Protein AF-A0A3D5B4G2-F1 (afdb_monomer_lite)

Radius of gyration: 18.03 Å; chains: 1; bounding box: 39×35×51 Å

Structure (mmCIF, N/CA/C/O backbone):
data_AF-A0A3D5B4G2-F1
#
_entry.id   AF-A0A3D5B4G2-F1
#
loop_
_atom_site.group_PDB
_atom_site.id
_atom_site.type_symbol
_atom_site.label_atom_id
_atom_site.label_alt_id
_atom_site.label_comp_id
_atom_site.label_asym_id
_atom_site.label_entity_id
_atom_site.label_seq_id
_atom_site.pdbx_PDB_ins_code
_atom_site.Cartn_x
_atom_site.Cartn_y
_atom_site.Cartn_z
_atom_site.occupancy
_atom_site.B_iso_or_equiv
_atom_site.auth_seq_id
_atom_site.auth_comp_id
_atom_site.auth_asym_id
_atom_site.auth_atom_id
_atom_site.pdbx_PDB_model_num
ATOM 1 N N . MET A 1 1 ? 7.457 4.191 -6.215 1.00 59.22 1 MET A N 1
ATOM 2 C CA . MET A 1 1 ? 6.750 2.900 -6.324 1.00 59.22 1 MET A CA 1
ATOM 3 C C . MET A 1 1 ? 5.679 3.053 -7.397 1.00 59.22 1 MET A C 1
ATOM 5 O O . MET A 1 1 ? 5.485 4.199 -7.811 1.00 59.22 1 MET A O 1
ATOM 9 N N . PRO A 1 2 ? 5.008 1.991 -7.902 1.00 66.31 2 PRO A N 1
ATOM 10 C CA . PRO A 1 2 ? 3.837 2.193 -8.754 1.00 66.31 2 PRO A CA 1
ATOM 11 C C . PRO A 1 2 ? 2.958 3.274 -8.134 1.00 66.31 2 PRO A C 1
ATOM 13 O O . PRO A 1 2 ? 2.845 3.351 -6.915 1.00 66.31 2 PRO A O 1
ATOM 16 N N . ARG A 1 3 ? 2.446 4.191 -8.947 1.00 82.88 3 ARG A N 1
ATOM 17 C CA . ARG A 1 3 ? 1.743 5.348 -8.404 1.00 82.88 3 ARG A CA 1
ATOM 18 C C . ARG A 1 3 ? 0.330 4.917 -7.978 1.00 82.88 3 ARG A C 1
ATOM 20 O O . ARG A 1 3 ? 0.030 3.761 -7.673 1.00 82.88 3 ARG A O 1
ATOM 27 N N . SER A 1 4 ? -0.563 5.886 -7.877 1.00 88.69 4 SER A N 1
ATOM 28 C CA . SER A 1 4 ? -1.878 5.714 -7.287 1.00 88.69 4 SER A CA 1
ATOM 29 C C . SER A 1 4 ? -2.758 4.669 -7.991 1.00 88.69 4 SER A C 1
ATOM 31 O O . SER A 1 4 ? -3.541 3.999 -7.318 1.00 88.69 4 SER A O 1
ATOM 33 N N . PHE A 1 5 ? -2.671 4.502 -9.317 1.00 91.38 5 PHE A N 1
ATOM 34 C CA . PHE A 1 5 ? -3.586 3.611 -10.044 1.00 91.38 5 PHE A CA 1
ATOM 35 C C . PHE A 1 5 ? -3.243 2.137 -9.895 1.00 91.38 5 PHE A C 1
ATOM 37 O O . PHE A 1 5 ? -4.162 1.329 -9.757 1.00 91.38 5 PHE A O 1
ATOM 44 N N . ALA A 1 6 ? -1.963 1.774 -9.887 1.00 92.44 6 ALA A N 1
ATOM 45 C CA . ALA A 1 6 ? -1.554 0.397 -9.643 1.00 92.44 6 ALA A CA 1
ATOM 46 C C . ALA A 1 6 ? -1.960 -0.067 -8.241 1.00 92.44 6 ALA A C 1
ATOM 48 O O . ALA A 1 6 ? -2.573 -1.125 -8.104 1.00 92.44 6 ALA A O 1
ATOM 49 N N . HIS A 1 7 ? -1.728 0.759 -7.217 1.00 93.50 7 HIS A N 1
ATOM 50 C CA . HIS A 1 7 ? -2.189 0.475 -5.857 1.00 93.50 7 HIS A CA 1
ATOM 51 C C . HIS A 1 7 ? -3.716 0.403 -5.750 1.00 93.50 7 HIS A C 1
ATOM 53 O O . HIS A 1 7 ? -4.256 -0.507 -5.114 1.00 93.50 7 HIS A O 1
ATOM 59 N N . TYR A 1 8 ? -4.431 1.322 -6.405 1.00 93.88 8 TYR A N 1
ATOM 60 C CA . TYR A 1 8 ? -5.893 1.294 -6.461 1.00 93.88 8 TYR A CA 1
ATOM 61 C C . TYR A 1 8 ? -6.412 0.004 -7.112 1.00 93.88 8 TYR A C 1
ATOM 63 O O . TYR A 1 8 ? -7.278 -0.675 -6.564 1.00 93.88 8 TYR A O 1
ATOM 71 N N . TYR A 1 9 ? -5.877 -0.362 -8.276 1.00 93.88 9 TYR A N 1
ATOM 72 C CA . TYR A 1 9 ? -6.292 -1.564 -8.991 1.00 93.88 9 TYR A CA 1
ATOM 73 C C . TYR A 1 9 ? -5.979 -2.830 -8.196 1.00 93.88 9 TYR A C 1
ATOM 75 O O . TYR A 1 9 ? -6.861 -3.671 -8.025 1.00 93.88 9 TYR A O 1
ATOM 83 N N . PHE A 1 10 ? -4.757 -2.943 -7.672 1.00 94.81 10 PHE A N 1
ATOM 84 C CA . PHE A 1 10 ? -4.322 -4.096 -6.892 1.00 94.81 10 PHE A CA 1
ATOM 85 C C . PHE A 1 10 ? -5.169 -4.273 -5.627 1.00 94.81 10 PHE A C 1
ATOM 87 O O . PHE A 1 10 ? -5.691 -5.357 -5.379 1.00 94.81 10 PHE A O 1
ATOM 94 N N . SER A 1 11 ? -5.404 -3.197 -4.871 1.00 94.94 11 SER A N 1
ATOM 95 C CA . SER A 1 11 ? -6.275 -3.244 -3.689 1.00 94.94 11 SER A CA 1
ATOM 96 C C . SER A 1 11 ? -7.715 -3.626 -4.045 1.00 94.94 11 SER A C 1
ATOM 98 O O . SER A 1 11 ? -8.326 -4.455 -3.373 1.00 94.94 11 SER A O 1
ATOM 100 N N . LYS A 1 12 ? -8.258 -3.120 -5.158 1.00 94.12 12 LYS A N 1
ATOM 101 C CA . LYS A 1 12 ? -9.584 -3.534 -5.628 1.00 94.12 12 LYS A CA 1
ATOM 102 C C . LYS A 1 12 ? -9.613 -5.017 -6.008 1.00 94.12 12 LYS A C 1
ATOM 104 O O . LYS A 1 12 ? -10.564 -5.704 -5.643 1.00 94.12 12 LYS A O 1
ATOM 109 N N . LYS A 1 13 ? -8.583 -5.520 -6.691 1.00 93.62 13 LYS A N 1
ATOM 110 C CA . LYS A 1 13 ? -8.464 -6.940 -7.049 1.00 93.62 13 LYS A CA 1
ATOM 111 C C . LYS A 1 13 ? -8.449 -7.836 -5.821 1.00 93.62 13 LYS A C 1
ATOM 113 O O . LYS A 1 13 ? -9.181 -8.818 -5.784 1.00 93.62 13 LYS A O 1
ATOM 118 N N . LEU A 1 14 ? -7.744 -7.431 -4.765 1.00 93.06 14 LEU A N 1
ATOM 119 C CA . LEU A 1 14 ? -7.772 -8.157 -3.497 1.00 93.06 14 LEU A CA 1
ATOM 120 C C . LEU A 1 14 ? -9.199 -8.298 -2.946 1.00 93.06 14 LEU A C 1
ATOM 122 O O . LEU A 1 14 ? -9.557 -9.345 -2.418 1.00 93.06 14 LEU A O 1
ATOM 126 N N . THR A 1 15 ? -10.073 -7.311 -3.125 1.00 92.94 15 THR A N 1
ATOM 127 C CA . THR A 1 15 ? -11.460 -7.411 -2.631 1.00 92.94 15 THR A CA 1
ATOM 128 C C . THR A 1 15 ? -12.349 -8.430 -3.346 1.00 92.94 15 THR A C 1
ATOM 130 O O . THR A 1 15 ? -13.428 -8.725 -2.828 1.00 92.94 15 THR A O 1
ATOM 133 N N . GLU A 1 16 ? -11.922 -8.981 -4.486 1.00 90.56 16 GLU A N 1
ATOM 134 C CA . GLU A 1 16 ? -12.726 -9.918 -5.282 1.00 90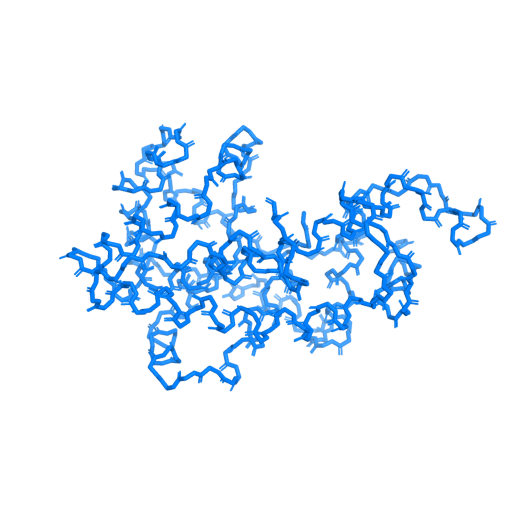.56 16 GLU A CA 1
ATOM 135 C C . GLU A 1 16 ? -12.789 -11.318 -4.639 1.00 90.56 16 GLU A C 1
ATOM 137 O O . GLU A 1 16 ? -13.886 -11.859 -4.511 1.00 90.56 16 GLU A O 1
ATOM 142 N N . ASP A 1 17 ? -11.663 -11.839 -4.131 1.00 86.69 17 ASP A N 1
ATOM 143 C CA . ASP A 1 17 ? -11.559 -13.226 -3.628 1.00 86.69 17 ASP A CA 1
ATOM 144 C C . ASP A 1 17 ? -11.257 -13.344 -2.119 1.00 86.69 17 ASP A C 1
ATOM 146 O O . ASP A 1 17 ? -10.945 -14.420 -1.607 1.00 86.69 17 ASP A O 1
ATOM 150 N N . MET A 1 18 ? -11.343 -12.244 -1.366 1.00 90.12 18 MET A N 1
ATOM 151 C CA . MET A 1 18 ? -11.086 -12.261 0.082 1.00 90.12 18 MET A CA 1
ATOM 152 C C . MET A 1 18 ? -12.176 -12.983 0.888 1.00 90.12 18 MET A C 1
ATOM 154 O O . MET A 1 18 ? -13.349 -13.032 0.508 1.00 90.12 18 MET A O 1
ATOM 158 N N . SER A 1 19 ? -11.809 -13.460 2.083 1.00 91.31 19 SER A N 1
ATOM 159 C CA . SER A 1 19 ? -12.763 -14.063 3.013 1.00 91.31 19 SER A CA 1
ATOM 160 C C . SER A 1 19 ? -13.915 -13.111 3.363 1.00 91.31 19 SER A C 1
ATOM 162 O O . SER A 1 19 ? -13.767 -11.884 3.404 1.00 91.31 19 SER A O 1
ATOM 164 N N . TYR A 1 20 ? -15.087 -13.677 3.679 1.00 91.94 20 TYR A N 1
ATOM 165 C CA . TYR A 1 20 ? -16.277 -12.897 4.046 1.00 91.94 20 TYR A CA 1
ATOM 166 C C . TYR A 1 20 ? -15.991 -11.895 5.171 1.00 91.94 20 TYR A C 1
ATOM 168 O O . TYR A 1 20 ? -16.495 -10.773 5.166 1.00 91.94 20 TYR A O 1
ATOM 176 N N . ALA A 1 21 ? -15.155 -12.291 6.131 1.00 91.25 21 ALA A N 1
ATOM 177 C CA . ALA A 1 21 ? -14.872 -11.478 7.296 1.00 91.25 21 ALA A CA 1
ATOM 178 C C . ALA A 1 21 ? -13.987 -10.260 6.968 1.00 91.25 21 ALA A C 1
ATOM 180 O O . ALA A 1 21 ? -14.260 -9.176 7.484 1.00 91.25 21 ALA A O 1
ATOM 181 N N . LEU A 1 22 ? -12.987 -10.415 6.089 1.00 92.38 22 LEU A N 1
ATOM 182 C CA . LEU A 1 22 ? -12.213 -9.300 5.524 1.00 92.38 22 LEU A CA 1
ATOM 183 C C . LEU A 1 22 ? -13.113 -8.376 4.696 1.00 92.38 22 LEU A C 1
ATOM 185 O O . LEU A 1 22 ? -13.159 -7.165 4.928 1.00 92.38 22 LEU A O 1
ATOM 189 N N . SER A 1 23 ? -13.904 -8.966 3.796 1.00 94.00 23 SER A N 1
ATOM 190 C CA . SER A 1 23 ? -14.814 -8.236 2.907 1.00 94.00 23 SER A CA 1
ATOM 191 C C . SER A 1 23 ? -15.815 -7.384 3.682 1.00 94.00 23 SER A C 1
ATOM 193 O O . SER A 1 23 ? -16.070 -6.239 3.317 1.00 94.00 23 SER A O 1
ATOM 195 N N . ALA A 1 24 ? -16.364 -7.906 4.781 1.00 95.25 24 ALA A N 1
ATOM 196 C CA . ALA A 1 24 ? -17.327 -7.188 5.610 1.00 95.25 24 ALA A CA 1
ATOM 197 C C . ALA A 1 24 ? -16.731 -5.932 6.269 1.00 95.25 24 ALA A C 1
ATOM 199 O O . ALA A 1 24 ? -17.422 -4.920 6.383 1.00 95.25 24 ALA A O 1
ATOM 200 N N . ILE A 1 25 ? -15.461 -5.974 6.685 1.00 95.62 25 ILE A N 1
ATOM 201 C CA . ILE A 1 25 ? -14.779 -4.816 7.285 1.00 95.62 25 ILE A CA 1
ATOM 202 C C . ILE A 1 25 ? -14.533 -3.743 6.228 1.00 95.62 25 ILE A C 1
ATOM 204 O O . ILE A 1 25 ? -14.888 -2.583 6.438 1.00 95.62 25 ILE A O 1
ATOM 208 N N . ILE A 1 26 ? -13.997 -4.141 5.073 1.00 96.56 26 ILE A N 1
ATOM 209 C CA . ILE A 1 26 ? -13.698 -3.214 3.977 1.00 96.56 26 ILE A CA 1
ATOM 210 C C . ILE A 1 26 ? -14.983 -2.585 3.431 1.00 96.56 26 ILE A C 1
ATOM 212 O O . ILE A 1 26 ? -15.029 -1.379 3.218 1.00 96.56 26 ILE A O 1
ATOM 216 N N . LYS A 1 27 ? -16.070 -3.352 3.293 1.00 96.06 27 LYS A N 1
ATOM 217 C CA . LYS A 1 27 ? -17.382 -2.824 2.874 1.00 96.06 27 LYS A CA 1
ATOM 218 C C . LYS A 1 27 ? -17.967 -1.800 3.848 1.00 96.06 27 LYS A C 1
ATOM 220 O O . LYS A 1 27 ? -18.735 -0.943 3.421 1.00 96.06 27 LYS A O 1
ATOM 225 N N . LEU A 1 28 ? -17.621 -1.872 5.134 1.00 96.75 28 LEU A N 1
ATOM 226 C CA . LEU A 1 28 ? -18.083 -0.911 6.138 1.00 96.75 28 LEU A CA 1
ATOM 227 C C . LEU A 1 28 ? -17.321 0.425 6.051 1.00 96.75 28 LEU A C 1
ATOM 229 O O . LEU A 1 28 ? -17.916 1.493 6.218 1.00 96.75 28 LEU A O 1
ATOM 233 N N . TYR A 1 29 ? -16.021 0.367 5.750 1.00 97.75 29 TYR A N 1
ATOM 234 C CA . TYR A 1 29 ? -15.144 1.536 5.616 1.00 97.75 29 TYR A CA 1
ATOM 235 C C . TYR A 1 29 ? -14.291 1.463 4.339 1.00 97.75 29 TYR A C 1
ATOM 237 O O . TYR A 1 29 ? -13.065 1.322 4.426 1.00 97.75 29 TYR A O 1
ATOM 245 N N . PRO A 1 30 ? -14.914 1.550 3.148 1.00 96.56 30 PRO A N 1
ATOM 246 C CA . PRO A 1 30 ? -14.204 1.383 1.880 1.00 96.56 30 PRO A CA 1
ATOM 247 C C . PRO A 1 30 ? -13.250 2.547 1.596 1.00 96.56 30 PRO A C 1
ATOM 249 O O . PRO A 1 30 ? -12.184 2.348 1.026 1.00 96.56 30 PRO A O 1
ATOM 252 N N . ASP A 1 31 ? -13.594 3.755 2.041 1.00 96.50 31 ASP A N 1
ATOM 253 C CA . ASP A 1 31 ? -12.743 4.940 1.942 1.00 96.50 31 ASP A CA 1
ATOM 254 C C . ASP A 1 31 ? -11.501 4.847 2.838 1.00 96.50 31 ASP A C 1
ATOM 256 O O . ASP A 1 31 ? -10.421 5.251 2.417 1.00 96.50 31 ASP A O 1
ATOM 260 N N . ALA A 1 32 ? -11.615 4.244 4.027 1.00 98.00 32 ALA A N 1
ATOM 261 C CA . ALA A 1 32 ? -10.459 3.956 4.879 1.00 98.00 32 ALA A CA 1
ATOM 262 C C . ALA A 1 32 ? -9.496 2.963 4.208 1.00 98.00 32 ALA A C 1
ATOM 264 O O . ALA A 1 32 ? -8.291 3.202 4.182 1.00 98.00 32 ALA A O 1
ATOM 265 N N . TYR A 1 33 ? -10.030 1.881 3.629 1.00 97.94 33 TYR A N 1
ATOM 266 C CA . TYR A 1 33 ? -9.241 0.881 2.904 1.00 97.94 33 TYR A CA 1
ATOM 267 C C . TYR A 1 33 ? -8.512 1.494 1.704 1.00 97.94 33 TYR A C 1
ATOM 269 O O . TYR A 1 33 ? -7.304 1.318 1.549 1.00 97.94 33 TYR A O 1
ATOM 277 N N . LEU A 1 34 ? -9.225 2.271 0.884 1.00 96.00 34 LEU A N 1
ATOM 278 C CA . LEU A 1 34 ? -8.630 2.940 -0.271 1.00 96.00 34 LEU A CA 1
ATOM 279 C C . LEU A 1 34 ? -7.571 3.969 0.140 1.00 96.00 34 LEU A C 1
ATOM 281 O O . LEU A 1 34 ? -6.508 4.007 -0.475 1.00 96.00 34 LEU A O 1
ATOM 285 N N . LEU A 1 35 ? -7.803 4.747 1.201 1.00 96.12 35 LEU A N 1
ATOM 286 C CA . LEU A 1 35 ? -6.789 5.655 1.743 1.00 96.12 35 LEU A CA 1
ATOM 287 C C . LEU A 1 35 ? -5.548 4.892 2.222 1.00 96.12 35 LEU A C 1
ATOM 289 O O . LEU A 1 35 ? -4.429 5.280 1.897 1.00 96.12 35 LEU A O 1
ATOM 293 N N . GLY A 1 36 ? -5.742 3.777 2.929 1.00 97.06 36 GLY A N 1
ATOM 294 C CA . GLY A 1 36 ? -4.657 2.893 3.348 1.00 97.06 36 GLY A CA 1
ATOM 295 C C . GLY A 1 36 ? -3.869 2.327 2.170 1.00 97.06 36 GLY A C 1
ATOM 296 O O . GLY A 1 36 ? -2.651 2.249 2.247 1.00 97.06 36 GLY A O 1
ATOM 297 N N . SER A 1 37 ? -4.526 1.999 1.053 1.00 96.25 37 SER A N 1
ATOM 298 C CA . SER A 1 37 ? -3.855 1.467 -0.145 1.00 96.25 37 SER A CA 1
ATOM 299 C C . SER A 1 37 ? -2.883 2.443 -0.812 1.00 96.25 37 SER A C 1
ATOM 301 O O . SER A 1 37 ? -2.036 2.016 -1.590 1.00 96.25 37 SER A O 1
ATOM 303 N N . MET A 1 38 ? -2.964 3.738 -0.494 1.00 93.88 38 MET A N 1
ATOM 304 C CA . MET A 1 38 ? -1.964 4.725 -0.915 1.00 93.88 38 MET A CA 1
ATOM 305 C C . MET A 1 38 ? -0.716 4.705 -0.013 1.00 93.88 38 MET A C 1
ATOM 307 O O . MET A 1 38 ? 0.330 5.218 -0.396 1.00 93.88 38 MET A O 1
ATOM 311 N N . GLY A 1 39 ? -0.826 4.124 1.186 1.00 92.12 39 GLY A N 1
ATOM 312 C CA . GLY A 1 39 ? 0.267 3.840 2.111 1.00 92.12 39 GLY A CA 1
ATOM 313 C C . GLY A 1 39 ? 1.234 5.000 2.331 1.00 92.12 39 GLY A C 1
ATOM 314 O O . GLY A 1 39 ? 0.844 6.095 2.738 1.00 92.12 39 GLY A O 1
ATOM 315 N N . THR A 1 40 ? 2.521 4.761 2.081 1.00 89.38 40 THR A N 1
ATOM 316 C CA . THR A 1 40 ? 3.570 5.767 2.320 1.00 89.38 40 THR A CA 1
ATOM 317 C C . THR A 1 40 ? 3.635 6.847 1.240 1.00 89.38 40 THR A C 1
ATOM 319 O O . THR A 1 40 ? 4.279 7.878 1.445 1.00 89.38 40 THR A O 1
ATOM 322 N N . ASP A 1 41 ? 2.941 6.675 0.111 1.00 87.19 41 ASP A N 1
ATOM 323 C CA . ASP A 1 41 ? 2.883 7.691 -0.947 1.00 87.19 41 ASP A CA 1
ATOM 324 C C . ASP A 1 41 ? 2.047 8.913 -0.552 1.00 87.19 41 ASP A C 1
ATOM 326 O O . ASP A 1 41 ? 2.122 9.954 -1.204 1.00 87.19 41 ASP A O 1
ATOM 330 N N . LEU A 1 42 ? 1.320 8.829 0.566 1.00 84.94 42 LEU A N 1
ATOM 331 C CA . LEU A 1 42 ? 0.650 9.964 1.198 1.00 84.94 42 LEU A CA 1
ATOM 332 C C . LEU A 1 42 ? 1.640 11.057 1.637 1.00 84.94 42 LEU A C 1
ATOM 334 O O . LEU A 1 42 ? 1.300 12.241 1.639 1.00 84.94 42 LEU A O 1
ATOM 338 N N . PHE A 1 43 ? 2.873 10.679 1.991 1.00 85.56 43 PHE A N 1
ATOM 339 C CA . PHE A 1 43 ? 3.890 11.591 2.508 1.00 85.56 43 PHE A CA 1
ATOM 340 C C . PHE A 1 43 ? 4.514 12.457 1.414 1.00 85.56 43 PHE A C 1
ATOM 342 O O . PHE A 1 43 ? 5.327 12.000 0.613 1.00 85.56 43 PHE A O 1
ATOM 349 N N . LYS A 1 44 ? 4.198 13.758 1.446 1.00 83.75 44 LYS A N 1
ATOM 350 C CA . LYS A 1 44 ? 4.848 14.774 0.597 1.00 83.75 44 LYS A CA 1
ATOM 351 C C . LYS A 1 44 ? 6.288 15.059 1.024 1.00 83.75 44 LYS A C 1
ATOM 353 O O . LYS A 1 44 ? 7.142 15.348 0.192 1.00 83.75 44 LYS A O 1
ATOM 358 N N . GLU A 1 45 ? 6.554 15.001 2.327 1.00 86.81 45 GLU A N 1
ATOM 359 C CA . GLU A 1 45 ? 7.886 15.218 2.881 1.00 86.81 45 GLU A CA 1
ATOM 360 C C . GLU A 1 45 ? 8.724 13.944 2.733 1.00 86.81 45 GLU A C 1
ATOM 362 O O . GLU A 1 45 ? 8.424 12.906 3.327 1.00 86.81 45 GLU A O 1
ATOM 367 N N . LYS A 1 46 ? 9.796 14.031 1.934 1.00 88.00 46 LYS A N 1
ATOM 368 C CA . LYS A 1 46 ? 10.673 12.895 1.618 1.00 88.00 46 LYS A CA 1
ATOM 369 C C . LYS A 1 46 ? 11.247 12.228 2.870 1.00 88.00 46 LYS A C 1
ATOM 371 O O . LYS A 1 46 ? 11.380 11.010 2.891 1.00 88.00 46 LYS A O 1
ATOM 376 N N . GLU A 1 47 ? 11.580 13.007 3.897 1.00 89.62 47 GLU A N 1
ATOM 377 C CA . GLU A 1 47 ? 12.130 12.476 5.145 1.00 89.62 47 GLU A CA 1
ATOM 378 C C . GLU A 1 47 ? 11.126 11.578 5.876 1.00 89.62 47 GLU A C 1
ATOM 380 O O . GLU A 1 47 ? 11.453 10.436 6.186 1.00 89.62 47 GLU A O 1
ATOM 385 N N . HIS A 1 48 ? 9.889 12.041 6.073 1.00 90.56 48 HIS A N 1
ATOM 386 C CA . HIS A 1 48 ? 8.836 11.242 6.704 1.00 90.56 48 HIS A CA 1
ATOM 387 C C . HIS A 1 48 ? 8.545 9.960 5.922 1.00 90.56 48 HIS A C 1
ATOM 389 O O . HIS A 1 48 ? 8.445 8.884 6.507 1.00 90.56 48 HIS A O 1
ATOM 395 N N . LYS A 1 49 ? 8.491 10.048 4.589 1.00 89.75 49 LYS A N 1
ATOM 396 C CA . LYS A 1 49 ? 8.333 8.864 3.740 1.00 89.75 49 LYS A CA 1
ATOM 397 C C . LYS A 1 49 ? 9.457 7.849 3.964 1.00 89.75 49 LYS A C 1
ATOM 399 O O . LYS A 1 49 ? 9.187 6.666 4.133 1.00 89.75 49 LYS A O 1
ATOM 404 N N . LEU A 1 50 ? 10.712 8.304 3.970 1.00 87.50 50 LEU A N 1
ATOM 405 C CA . LEU A 1 50 ? 11.874 7.433 4.168 1.00 87.50 50 LEU A CA 1
ATOM 406 C C . LEU A 1 50 ? 11.880 6.781 5.549 1.00 87.50 50 LEU A C 1
ATOM 408 O O . LEU A 1 50 ? 12.190 5.598 5.643 1.00 87.50 50 LEU A O 1
ATOM 412 N N . ARG A 1 51 ? 11.512 7.527 6.595 1.00 89.56 51 ARG A N 1
ATOM 413 C CA . ARG A 1 51 ? 11.406 6.985 7.952 1.00 89.56 51 ARG A CA 1
ATOM 414 C C . ARG A 1 51 ? 10.351 5.876 8.028 1.00 89.56 51 ARG A C 1
ATOM 416 O O . ARG A 1 51 ? 10.683 4.778 8.461 1.00 89.56 51 ARG A O 1
ATOM 423 N N . PHE A 1 52 ? 9.153 6.095 7.477 1.00 88.81 52 PHE A N 1
ATOM 424 C CA . PHE A 1 52 ? 8.123 5.049 7.380 1.00 88.81 52 PHE A CA 1
ATOM 425 C C . PHE A 1 52 ? 8.584 3.819 6.594 1.00 88.81 52 PHE A C 1
ATOM 427 O O . PHE A 1 52 ? 8.352 2.693 7.018 1.00 88.81 52 PHE A O 1
ATOM 434 N N . LEU A 1 53 ? 9.246 4.023 5.452 1.00 87.56 53 LEU A N 1
ATOM 435 C CA . LEU A 1 53 ? 9.779 2.924 4.639 1.00 87.56 53 LEU A CA 1
ATOM 436 C C . LEU A 1 53 ? 10.909 2.155 5.339 1.00 87.56 53 LEU A C 1
ATOM 438 O O . LEU A 1 53 ? 11.197 1.025 4.955 1.00 87.56 53 LEU A O 1
ATOM 442 N N . SER A 1 54 ? 11.568 2.767 6.327 1.00 87.94 54 SER A N 1
ATOM 443 C CA . SER A 1 54 ? 12.613 2.131 7.134 1.00 87.94 54 SER A CA 1
ATOM 444 C C . SER A 1 54 ? 12.081 1.405 8.371 1.00 87.94 54 SER A C 1
ATOM 446 O O . SER A 1 54 ? 12.827 0.642 8.984 1.00 87.94 54 SER A O 1
ATOM 448 N N . THR A 1 55 ? 10.815 1.622 8.738 1.00 90.69 55 THR A N 1
ATOM 449 C CA . THR A 1 55 ? 10.175 0.913 9.845 1.00 90.69 55 THR A CA 1
ATOM 450 C C . THR A 1 55 ? 10.061 -0.572 9.513 1.00 90.69 55 THR A C 1
ATOM 452 O O . THR A 1 55 ? 9.624 -0.948 8.426 1.00 90.69 55 THR A O 1
ATOM 455 N N . ASP A 1 56 ? 10.420 -1.425 10.474 1.00 91.19 56 ASP A N 1
ATOM 456 C CA . ASP A 1 56 ? 10.263 -2.870 10.341 1.00 91.19 56 ASP A CA 1
ATOM 457 C C . ASP A 1 56 ? 8.775 -3.222 10.125 1.00 91.19 56 ASP A C 1
ATOM 459 O O . ASP A 1 56 ? 7.951 -2.923 10.998 1.00 91.19 56 ASP A O 1
ATOM 463 N N . PRO A 1 57 ? 8.401 -3.863 8.999 1.00 91.81 57 PRO A N 1
ATOM 464 C CA . PRO A 1 57 ? 7.014 -4.218 8.719 1.00 91.81 57 PRO A CA 1
ATOM 465 C C . PRO A 1 57 ? 6.406 -5.123 9.798 1.00 91.81 57 PRO A C 1
ATOM 467 O O . PRO A 1 57 ? 5.224 -4.970 10.114 1.00 91.81 57 PRO A O 1
ATOM 470 N N . VAL A 1 58 ? 7.184 -6.018 10.421 1.00 92.25 58 VAL A N 1
ATOM 471 C CA . VAL A 1 58 ? 6.686 -6.865 11.519 1.00 92.25 58 VAL A CA 1
ATOM 472 C C . VAL A 1 58 ? 6.254 -6.004 12.700 1.00 92.25 58 VAL A C 1
ATOM 474 O O . VAL A 1 58 ? 5.181 -6.223 13.267 1.00 92.25 58 VAL A O 1
ATOM 477 N N . GLN A 1 59 ? 7.054 -5.000 13.060 1.00 92.69 59 GLN A N 1
ATOM 478 C CA . GLN A 1 59 ? 6.702 -4.071 14.130 1.00 92.69 59 GLN A CA 1
ATOM 479 C C . GLN A 1 59 ? 5.535 -3.173 13.728 1.00 92.69 59 GLN A C 1
ATOM 481 O O . GLN A 1 59 ? 4.581 -3.055 14.499 1.00 92.69 59 GLN A O 1
ATOM 486 N N . LEU A 1 60 ? 5.571 -2.604 12.519 1.00 94.62 60 LEU A N 1
ATOM 487 C CA . LEU A 1 60 ? 4.530 -1.726 11.989 1.00 94.62 60 LEU A CA 1
ATOM 488 C C . LEU A 1 60 ? 3.155 -2.391 12.063 1.00 94.62 60 LEU A C 1
ATOM 490 O O . LEU A 1 60 ? 2.230 -1.861 12.683 1.00 94.62 60 LEU A O 1
ATOM 494 N N . PHE A 1 61 ? 3.022 -3.577 11.473 1.00 95.56 61 PHE A N 1
ATOM 495 C CA . PHE A 1 61 ? 1.752 -4.292 11.429 1.00 95.56 61 PHE A CA 1
ATOM 496 C C . PHE A 1 61 ? 1.440 -4.988 12.756 1.00 95.56 61 PHE A C 1
ATOM 498 O O . PHE A 1 61 ? 0.296 -4.958 13.201 1.00 95.56 61 PHE A O 1
ATOM 505 N N . GLY A 1 62 ? 2.429 -5.554 13.447 1.00 94.75 62 GLY A N 1
ATOM 506 C CA . GLY A 1 62 ? 2.217 -6.222 14.731 1.00 94.75 62 GLY A CA 1
ATOM 507 C C . GLY A 1 62 ? 1.731 -5.275 15.831 1.00 94.75 62 GLY A C 1
ATOM 508 O O . GLY A 1 62 ? 0.754 -5.572 16.516 1.00 94.75 62 GLY A O 1
ATOM 509 N N . VAL A 1 63 ? 2.371 -4.114 16.002 1.00 95.62 63 VAL A N 1
ATOM 510 C CA . VAL A 1 63 ? 1.966 -3.118 17.012 1.00 95.62 63 VAL A CA 1
ATOM 511 C C . VAL A 1 63 ? 0.615 -2.500 16.649 1.00 95.62 63 VAL A C 1
ATOM 513 O O . VAL A 1 63 ? -0.251 -2.399 17.519 1.00 95.62 63 VAL A O 1
ATOM 516 N N . SER A 1 64 ? 0.387 -2.184 15.370 1.00 96.62 64 SER A N 1
ATOM 517 C CA . SER A 1 64 ? -0.913 -1.680 14.904 1.00 96.62 64 SER A CA 1
ATOM 518 C C . SER A 1 64 ? -2.040 -2.686 15.142 1.00 96.62 64 SER A C 1
ATOM 520 O O . SER A 1 64 ? -3.103 -2.312 15.631 1.00 96.62 64 SER A O 1
ATOM 522 N N . ALA A 1 65 ? -1.814 -3.976 14.866 1.00 95.69 65 ALA A N 1
ATOM 523 C CA . ALA A 1 65 ? -2.797 -5.027 15.122 1.00 95.69 65 ALA A CA 1
ATOM 524 C C . ALA A 1 65 ? -3.144 -5.137 16.613 1.00 95.69 65 ALA A C 1
ATOM 526 O O . ALA A 1 65 ? -4.316 -5.280 16.959 1.00 95.69 65 ALA A O 1
ATOM 527 N N . ARG A 1 66 ? -2.147 -5.026 17.501 1.00 94.88 66 ARG A N 1
ATOM 528 C CA . ARG A 1 66 ? -2.367 -5.031 18.956 1.00 94.88 66 ARG A CA 1
ATOM 529 C C . ARG A 1 66 ? -3.178 -3.833 19.425 1.00 94.88 66 ARG A C 1
ATOM 531 O O . ARG A 1 66 ? -4.123 -4.018 20.183 1.00 94.88 66 ARG A O 1
ATOM 538 N N . HIS A 1 67 ? -2.848 -2.634 18.948 1.00 96.25 67 HIS A N 1
ATOM 539 C CA . HIS A 1 67 ? -3.637 -1.438 19.240 1.00 96.25 67 HIS A CA 1
ATOM 540 C C . HIS A 1 67 ? -5.088 -1.608 18.773 1.00 96.25 67 HIS A C 1
ATOM 542 O O . HIS A 1 67 ? -6.020 -1.338 19.530 1.00 96.25 67 HIS A O 1
ATOM 548 N N . ILE A 1 68 ? -5.289 -2.120 17.554 1.00 95.50 68 ILE A N 1
ATOM 549 C CA . ILE A 1 68 ? -6.625 -2.357 16.998 1.00 95.50 68 ILE A CA 1
ATOM 550 C C . ILE A 1 68 ? -7.404 -3.386 17.818 1.00 95.50 68 ILE A C 1
ATOM 552 O O . ILE A 1 68 ? -8.592 -3.193 18.058 1.00 95.50 68 ILE A O 1
ATOM 556 N N . PHE A 1 69 ? -6.742 -4.446 18.280 1.00 91.94 69 PHE A N 1
ATOM 557 C CA . PHE A 1 69 ? -7.353 -5.451 19.144 1.00 91.94 69 PHE A CA 1
ATOM 558 C C . PHE A 1 69 ? -7.832 -4.866 20.481 1.00 91.94 69 PHE A C 1
ATOM 560 O O . PHE A 1 69 ? -8.913 -5.228 20.944 1.00 91.94 69 PHE A O 1
ATOM 567 N N . THR A 1 70 ? -7.049 -3.986 21.114 1.00 92.62 70 THR A N 1
ATOM 568 C CA . THR A 1 70 ? -7.383 -3.470 22.451 1.00 92.62 70 THR A CA 1
ATOM 569 C C . THR A 1 70 ? -8.317 -2.269 22.421 1.00 92.62 70 THR A C 1
ATOM 571 O O . THR A 1 70 ? -9.240 -2.202 23.227 1.00 92.62 70 THR A O 1
ATOM 574 N N . ASN A 1 71 ? -8.060 -1.314 21.525 1.00 92.19 71 ASN A N 1
ATOM 575 C CA . ASN A 1 71 ? -8.650 0.027 21.576 1.00 92.19 71 ASN A CA 1
ATOM 576 C C . ASN A 1 71 ? -9.174 0.523 20.226 1.00 92.19 71 ASN A C 1
ATOM 578 O O . ASN A 1 71 ? -9.896 1.518 20.189 1.00 92.19 71 ASN A O 1
ATOM 582 N N . GLY A 1 72 ? -8.785 -0.116 19.123 1.00 87.94 72 GLY A N 1
ATOM 583 C CA . GLY A 1 72 ? -9.056 0.435 17.805 1.00 87.94 72 GLY A CA 1
ATOM 584 C C . GLY A 1 72 ? -10.435 0.114 17.251 1.00 87.94 72 GLY A C 1
ATOM 585 O O . GLY A 1 72 ? -11.231 -0.656 17.794 1.00 87.94 72 GLY A O 1
ATOM 586 N N . SER A 1 73 ? -10.719 0.731 16.110 1.00 95.62 73 SER A N 1
ATOM 587 C CA . SER A 1 73 ? -12.002 0.617 15.429 1.00 95.62 73 SER A CA 1
ATOM 588 C C . SER A 1 73 ? -11.914 -0.248 14.172 1.00 95.62 73 SER A C 1
ATOM 590 O O . SER A 1 73 ? -10.855 -0.467 13.579 1.00 95.62 73 SER A O 1
ATOM 592 N N . LYS A 1 74 ? -13.075 -0.703 13.685 1.00 97.19 74 LYS A N 1
ATOM 593 C CA . LYS A 1 74 ? -13.172 -1.353 12.365 1.00 97.19 74 LYS A CA 1
ATOM 594 C C . LYS A 1 74 ? -12.712 -0.427 11.228 1.00 97.19 74 LYS A C 1
ATOM 596 O O . LYS A 1 74 ? -12.308 -0.925 10.181 1.00 97.19 74 LYS A O 1
ATOM 601 N N . CYS A 1 75 ? -12.755 0.893 11.431 1.00 98.19 75 CYS A N 1
ATOM 602 C CA . CYS A 1 75 ? -12.238 1.878 10.486 1.00 98.19 75 CYS A CA 1
ATOM 603 C C . CYS A 1 75 ? -10.709 1.802 10.392 1.00 98.19 75 CYS A C 1
ATOM 605 O O . CYS A 1 75 ? -10.171 1.660 9.295 1.00 98.19 75 CYS A O 1
ATOM 607 N N . GLN A 1 76 ? -10.019 1.800 11.535 1.00 98.19 76 GLN A N 1
ATOM 608 C CA . GLN A 1 76 ? -8.564 1.631 11.603 1.00 98.19 76 GLN A CA 1
ATOM 609 C C . GLN A 1 76 ? -8.115 0.271 11.054 1.00 98.19 76 GLN A C 1
ATOM 611 O O . GLN A 1 76 ? -7.142 0.193 10.308 1.00 98.19 76 GLN A O 1
ATOM 616 N N . LEU A 1 77 ? -8.866 -0.794 11.351 1.00 97.75 77 LEU A N 1
ATOM 617 C CA . LEU A 1 77 ? -8.635 -2.119 10.772 1.00 97.75 77 LEU A CA 1
ATOM 618 C C . LEU A 1 77 ? -8.737 -2.099 9.242 1.00 97.75 77 LEU A C 1
ATOM 620 O O . LEU A 1 77 ? -7.844 -2.598 8.565 1.00 97.75 77 LEU A O 1
ATOM 624 N N . SER A 1 78 ? -9.785 -1.476 8.696 1.00 98.19 78 SER A N 1
ATOM 625 C CA . SER A 1 78 ? -9.953 -1.311 7.247 1.00 98.19 78 SER A CA 1
ATOM 626 C C . SER A 1 78 ? -8.788 -0.534 6.622 1.00 98.19 78 SER A C 1
ATOM 628 O O . SER A 1 78 ? -8.235 -0.957 5.608 1.00 98.19 78 SER A O 1
ATOM 630 N N . TYR A 1 79 ? -8.353 0.554 7.264 1.00 98.50 79 TYR A N 1
ATOM 631 C CA . TYR A 1 79 ? -7.190 1.329 6.830 1.00 98.50 79 TYR A CA 1
ATOM 632 C C . TYR A 1 79 ? -5.906 0.491 6.796 1.00 98.50 79 TYR A C 1
ATOM 634 O O . TYR A 1 79 ? -5.219 0.465 5.776 1.00 98.50 79 TYR A O 1
ATOM 642 N N . MET A 1 80 ? -5.604 -0.253 7.864 1.00 98.12 80 MET A N 1
ATOM 643 C CA . MET A 1 80 ? -4.395 -1.081 7.918 1.00 98.12 80 MET A CA 1
ATOM 644 C C . MET A 1 80 ? -4.418 -2.237 6.915 1.00 98.12 80 MET A C 1
ATOM 646 O O . MET A 1 80 ? -3.368 -2.580 6.381 1.00 98.12 80 MET A O 1
ATOM 650 N N . LEU A 1 81 ? -5.589 -2.797 6.586 1.00 97.75 81 LEU A N 1
ATOM 651 C CA . LEU A 1 81 ? -5.720 -3.753 5.475 1.00 97.75 81 LEU A CA 1
ATOM 652 C C . LEU A 1 81 ? -5.384 -3.098 4.126 1.00 97.75 81 LEU A C 1
ATOM 654 O O . LEU A 1 81 ? -4.742 -3.713 3.270 1.00 97.75 81 LEU A O 1
ATOM 658 N N . GLY A 1 82 ? -5.773 -1.836 3.940 1.00 97.50 82 GLY A N 1
ATOM 659 C CA . GLY A 1 82 ? -5.362 -1.031 2.792 1.00 97.50 82 GLY A CA 1
ATOM 660 C C . GLY A 1 82 ? -3.847 -0.860 2.748 1.00 97.50 82 GLY A C 1
ATOM 661 O O . GLY A 1 82 ? -3.218 -1.171 1.740 1.00 97.50 82 GLY A O 1
ATOM 662 N N . PHE A 1 83 ? -3.246 -0.455 3.867 1.00 96.94 83 PHE A N 1
ATOM 663 C CA . PHE A 1 83 ? -1.799 -0.245 3.965 1.00 96.94 83 PHE A CA 1
ATOM 664 C C . PHE A 1 83 ? -1.009 -1.545 3.752 1.00 96.94 83 PHE A C 1
ATOM 666 O O . PHE A 1 83 ? 0.020 -1.564 3.081 1.00 96.94 83 PHE A O 1
ATOM 673 N N . LEU A 1 84 ? -1.537 -2.675 4.208 1.00 95.75 84 LEU A N 1
ATOM 674 C CA . LEU A 1 84 ? -0.960 -3.982 3.920 1.00 95.75 84 LEU A CA 1
ATOM 675 C C . LEU A 1 84 ? -1.020 -4.330 2.423 1.00 95.75 84 LEU A C 1
ATOM 677 O O . LEU A 1 84 ? -0.094 -4.947 1.907 1.00 95.75 84 LEU A O 1
ATOM 681 N N . SER A 1 85 ? -2.070 -3.897 1.715 1.00 95.94 85 SER A N 1
ATOM 682 C CA . SER A 1 85 ? -2.181 -4.050 0.253 1.00 95.94 85 SER A CA 1
ATOM 683 C C . SER A 1 85 ? -1.109 -3.242 -0.480 1.00 95.94 85 SER A C 1
ATOM 685 O O . SER A 1 85 ? -0.506 -3.741 -1.426 1.00 95.94 85 SER A O 1
ATOM 687 N N . HIS A 1 86 ? -0.858 -2.008 -0.031 1.00 94.94 86 HIS A N 1
ATOM 688 C CA . HIS A 1 86 ? 0.224 -1.159 -0.540 1.00 94.94 86 HIS A CA 1
ATOM 689 C C . HIS A 1 86 ? 1.578 -1.843 -0.353 1.00 94.94 86 HIS A C 1
ATOM 691 O O . HIS A 1 86 ? 2.259 -2.159 -1.327 1.00 94.94 86 HIS A O 1
ATOM 697 N N . TYR A 1 87 ? 1.886 -2.193 0.900 1.00 93.62 87 TYR A N 1
ATOM 698 C CA . TYR A 1 87 ? 3.113 -2.885 1.274 1.00 93.62 87 TYR A CA 1
ATOM 699 C C . TYR A 1 87 ? 3.341 -4.158 0.448 1.00 93.62 87 TYR A C 1
ATOM 701 O O . TYR A 1 87 ? 4.445 -4.391 -0.045 1.00 93.62 87 TYR A O 1
ATOM 709 N N . ALA A 1 88 ? 2.290 -4.965 0.269 1.00 92.31 88 ALA A N 1
ATOM 710 C CA . ALA A 1 88 ? 2.356 -6.208 -0.482 1.00 92.31 88 ALA A CA 1
ATOM 711 C C . ALA A 1 88 ? 2.732 -6.002 -1.956 1.00 92.31 88 ALA A C 1
ATOM 713 O O . ALA A 1 88 ? 3.491 -6.802 -2.488 1.00 92.31 88 ALA A O 1
ATOM 714 N N . LEU A 1 89 ? 2.254 -4.944 -2.612 1.00 92.19 89 LEU A N 1
ATOM 715 C CA . LEU A 1 89 ? 2.655 -4.654 -3.991 1.00 92.19 89 LEU A CA 1
ATOM 716 C C . LEU A 1 89 ? 4.112 -4.170 -4.057 1.00 92.19 89 LEU A C 1
ATOM 718 O O . LEU A 1 89 ? 4.905 -4.614 -4.895 1.00 92.19 89 LEU A O 1
ATOM 722 N N . ASP A 1 90 ? 4.489 -3.288 -3.137 1.00 90.75 90 ASP A N 1
ATOM 723 C CA . ASP A 1 90 ? 5.772 -2.586 -3.167 1.00 90.75 90 ASP A CA 1
ATOM 724 C C . ASP A 1 90 ? 6.980 -3.476 -2.949 1.00 90.75 90 ASP A C 1
ATOM 726 O O . ASP A 1 90 ? 8.029 -3.258 -3.563 1.00 90.75 90 ASP A O 1
ATOM 730 N N . ARG A 1 91 ? 6.847 -4.519 -2.127 1.00 86.31 91 ARG A N 1
ATOM 731 C CA . ARG A 1 91 ? 7.926 -5.498 -1.914 1.00 86.31 91 ARG A CA 1
ATOM 732 C C . ARG A 1 91 ? 8.415 -6.164 -3.204 1.00 86.31 91 ARG A C 1
ATOM 734 O O . ARG A 1 91 ? 9.528 -6.690 -3.212 1.00 86.31 91 ARG A O 1
ATOM 741 N N . ILE A 1 92 ? 7.633 -6.142 -4.288 1.00 83.06 92 ILE A N 1
ATOM 742 C CA . ILE A 1 92 ? 8.049 -6.680 -5.595 1.00 83.06 92 ILE A CA 1
ATOM 743 C C . ILE A 1 92 ? 8.185 -5.609 -6.652 1.00 83.06 92 ILE A C 1
ATOM 745 O O . ILE A 1 92 ? 9.169 -5.620 -7.401 1.00 83.06 92 ILE A O 1
ATOM 749 N N . ALA A 1 93 ? 7.232 -4.685 -6.710 1.00 85.69 93 ALA A N 1
ATOM 750 C CA . ALA A 1 93 ? 7.265 -3.644 -7.717 1.00 85.69 93 ALA A CA 1
ATOM 751 C C . ALA A 1 93 ? 8.522 -2.769 -7.576 1.00 85.69 93 ALA A C 1
ATOM 753 O O . ALA A 1 93 ? 9.112 -2.401 -8.588 1.00 85.69 93 ALA A O 1
ATOM 754 N N . ASN A 1 94 ? 9.013 -2.524 -6.354 1.00 84.94 94 ASN A N 1
ATOM 755 C CA . ASN A 1 94 ? 10.228 -1.731 -6.140 1.00 84.94 94 ASN A CA 1
ATOM 756 C C . ASN A 1 94 ? 11.505 -2.381 -6.687 1.00 84.94 94 ASN A C 1
ATOM 758 O O . ASN A 1 94 ? 12.256 -1.704 -7.389 1.00 84.94 94 ASN A O 1
ATOM 762 N N . PRO A 1 95 ? 11.817 -3.661 -6.390 1.00 82.88 95 PRO A N 1
ATOM 763 C CA . PRO A 1 95 ? 12.916 -4.347 -7.062 1.00 82.88 95 PRO A CA 1
ATOM 764 C C . PRO A 1 95 ? 12.826 -4.293 -8.590 1.00 82.88 95 PRO A C 1
ATOM 766 O O . PRO A 1 95 ? 13.844 -4.057 -9.240 1.00 82.88 95 PRO A O 1
ATOM 769 N N . PHE A 1 96 ? 11.624 -4.463 -9.153 1.00 85.06 96 PHE A N 1
ATOM 770 C CA . PHE A 1 96 ? 11.399 -4.387 -10.596 1.00 85.06 96 PHE A CA 1
ATOM 771 C C . PHE A 1 96 ? 11.733 -2.991 -11.146 1.00 85.06 96 PHE A C 1
ATOM 773 O O . PHE A 1 96 ? 12.570 -2.866 -12.044 1.00 85.06 96 PHE A O 1
ATOM 780 N N . THR A 1 97 ? 11.143 -1.930 -10.584 1.00 84.94 97 THR A N 1
ATOM 781 C CA . THR A 1 97 ? 11.351 -0.549 -11.056 1.00 84.94 97 THR A CA 1
ATOM 782 C C . THR A 1 97 ? 12.805 -0.119 -10.883 1.00 84.94 97 THR A C 1
ATOM 784 O O . THR A 1 97 ? 13.407 0.418 -11.814 1.00 84.94 97 THR A O 1
ATOM 787 N N . ALA A 1 98 ? 13.417 -0.435 -9.739 1.00 83.88 98 ALA A N 1
ATOM 788 C CA . ALA A 1 98 ? 14.815 -0.124 -9.460 1.00 83.88 98 ALA A CA 1
ATOM 789 C C . ALA A 1 98 ? 15.776 -0.835 -10.424 1.00 83.88 98 ALA A C 1
ATOM 791 O O . ALA A 1 98 ? 16.738 -0.222 -10.889 1.00 83.88 98 ALA A O 1
ATOM 792 N N . TYR A 1 99 ? 15.521 -2.106 -10.752 1.00 83.94 99 TYR A N 1
ATOM 793 C CA . TYR A 1 99 ? 16.355 -2.854 -11.690 1.00 83.94 99 TYR A CA 1
ATOM 794 C C . TYR A 1 99 ? 16.354 -2.209 -13.078 1.00 83.94 99 TYR A C 1
ATOM 796 O O . TYR A 1 99 ? 17.422 -1.957 -13.644 1.00 83.94 99 TYR A O 1
ATOM 804 N N . PHE A 1 100 ? 15.17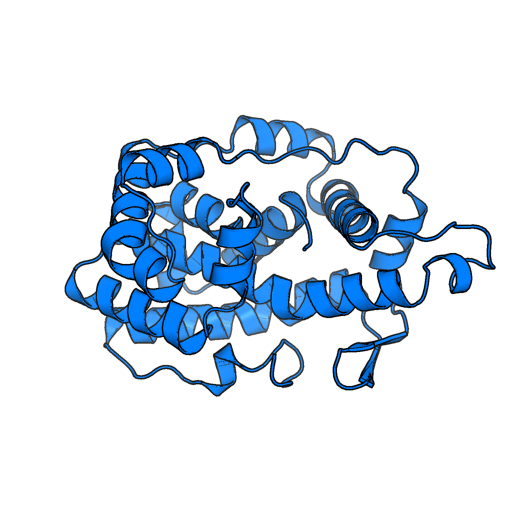5 -1.920 -13.626 1.00 81.50 100 PHE A N 1
ATOM 805 C CA . PHE A 1 100 ? 15.065 -1.358 -14.971 1.00 81.50 100 PHE A CA 1
ATOM 806 C C . PHE A 1 100 ? 15.530 0.099 -15.048 1.00 81.50 100 PHE A C 1
ATOM 808 O O . PHE A 1 100 ? 16.103 0.489 -16.067 1.00 81.50 100 PHE A O 1
ATOM 815 N N . ALA A 1 101 ? 15.388 0.868 -13.964 1.00 81.69 101 ALA A N 1
ATOM 816 C CA . ALA A 1 101 ? 15.984 2.197 -13.859 1.00 81.69 101 ALA A CA 1
ATOM 817 C C . ALA A 1 101 ? 17.522 2.125 -13.881 1.00 81.69 101 ALA A C 1
ATOM 819 O O . ALA A 1 101 ? 18.170 2.843 -14.638 1.00 81.69 101 ALA A O 1
ATOM 820 N N . ALA A 1 102 ? 18.119 1.220 -13.096 1.00 81.31 102 ALA A N 1
ATOM 821 C CA . ALA A 1 102 ? 19.573 1.106 -12.963 1.00 81.31 102 ALA A CA 1
ATOM 822 C C . ALA A 1 102 ? 20.268 0.505 -14.196 1.00 81.31 102 ALA A C 1
ATOM 824 O O . ALA A 1 102 ? 21.403 0.864 -14.498 1.00 81.31 102 ALA A O 1
ATOM 825 N N . ASN A 1 103 ? 19.609 -0.416 -14.905 1.00 76.31 103 ASN A N 1
ATOM 826 C CA . ASN A 1 103 ? 20.190 -1.098 -16.069 1.00 76.31 103 ASN A CA 1
ATOM 827 C C . ASN A 1 103 ? 19.857 -0.412 -17.400 1.00 76.31 103 ASN A C 1
ATOM 829 O O . ASN A 1 103 ? 20.315 -0.863 -18.449 1.00 76.31 103 ASN A O 1
ATOM 833 N N . GLY A 1 104 ? 19.090 0.680 -17.353 1.00 69.56 104 GLY A N 1
ATOM 834 C CA . GLY A 1 104 ? 18.676 1.445 -18.515 1.00 69.56 104 GLY A CA 1
ATOM 835 C C . GLY A 1 104 ? 17.681 0.682 -19.385 1.00 69.56 104 GLY A C 1
ATOM 836 O O . GLY A 1 104 ? 17.963 -0.371 -19.955 1.00 69.56 104 GLY A O 1
ATOM 837 N N . VAL A 1 105 ? 16.515 1.279 -19.597 1.00 69.75 105 VAL A N 1
ATOM 838 C CA . VAL A 1 105 ? 15.538 0.759 -20.559 1.00 69.75 105 VAL A CA 1
ATOM 839 C C . VAL A 1 105 ? 16.118 0.770 -21.9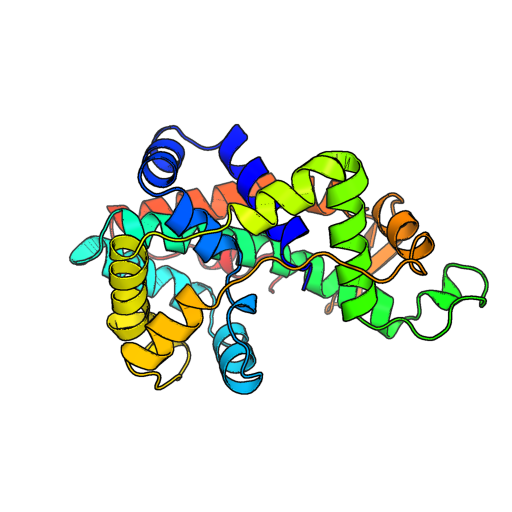84 1.00 69.75 105 VAL A C 1
ATOM 841 O O . VAL A 1 105 ? 15.843 -0.122 -22.782 1.00 69.75 105 VAL A O 1
ATOM 844 N N . ALA A 1 106 ? 17.021 1.712 -22.274 1.00 65.38 106 ALA A N 1
ATOM 845 C CA . ALA A 1 106 ? 17.819 1.796 -23.496 1.00 65.38 106 ALA A CA 1
ATOM 846 C C . ALA A 1 106 ? 18.352 0.441 -23.982 1.00 65.38 106 ALA A C 1
ATOM 848 O O . ALA A 1 106 ? 18.133 0.069 -25.136 1.00 65.38 106 ALA A O 1
ATOM 849 N N . GLY A 1 107 ? 19.023 -0.309 -23.098 1.00 67.44 107 GLY A N 1
ATOM 850 C CA . GLY A 1 107 ? 19.673 -1.576 -23.436 1.00 67.44 107 GLY A CA 1
ATOM 851 C C . GLY A 1 107 ? 18.683 -2.635 -23.922 1.00 67.44 107 GLY A C 1
ATOM 852 O O . GLY A 1 107 ? 19.007 -3.433 -24.796 1.00 67.44 107 GLY A O 1
ATOM 853 N N . TYR A 1 108 ? 17.444 -2.578 -23.434 1.00 67.19 108 TYR A N 1
ATOM 854 C CA . TYR A 1 108 ? 16.368 -3.499 -23.798 1.00 67.19 108 TYR A CA 1
ATOM 855 C C . TYR A 1 108 ? 15.653 -3.140 -25.104 1.00 67.19 108 TYR A C 1
ATOM 857 O O . TYR A 1 108 ? 15.049 -4.017 -25.721 1.00 67.19 108 TYR A O 1
ATOM 865 N N . PHE A 1 109 ? 15.725 -1.877 -25.534 1.00 64.62 109 PHE A N 1
ATOM 866 C CA . PHE A 1 109 ? 15.067 -1.365 -26.744 1.00 64.62 109 PHE A CA 1
ATOM 867 C C . PHE A 1 109 ? 16.063 -0.945 -27.836 1.00 64.62 109 PHE A C 1
ATOM 869 O O . PHE A 1 109 ? 15.765 -0.080 -28.663 1.00 64.62 109 PHE A O 1
ATOM 876 N N . GLY A 1 110 ? 17.260 -1.538 -27.846 1.00 65.75 110 GLY A N 1
ATOM 877 C CA . GLY A 1 110 ? 18.255 -1.298 -28.895 1.00 65.75 110 GLY A CA 1
ATOM 878 C C . GLY A 1 110 ? 18.860 0.110 -28.875 1.00 65.75 110 GLY A C 1
ATOM 879 O O . GLY A 1 110 ? 19.128 0.677 -29.931 1.00 65.75 110 GLY A O 1
ATOM 880 N N . GLY A 1 111 ? 19.043 0.691 -27.687 1.00 59.84 111 GLY A N 1
ATOM 881 C CA . GLY A 1 111 ? 19.825 1.912 -27.455 1.00 59.84 111 GLY A CA 1
ATOM 882 C C . GLY A 1 111 ? 19.115 3.236 -27.747 1.00 59.84 111 GLY A C 1
ATOM 883 O O . GLY A 1 111 ? 19.774 4.268 -27.774 1.00 59.84 111 GLY A O 1
ATOM 884 N N . LYS A 1 112 ? 17.796 3.233 -27.990 1.00 57.34 112 LYS A N 1
ATOM 885 C CA . LYS A 1 112 ? 17.046 4.430 -28.436 1.00 57.34 112 LYS A CA 1
ATOM 886 C C . LYS A 1 112 ? 16.229 5.148 -27.360 1.00 57.34 112 LYS A C 1
ATOM 888 O O . LYS A 1 112 ? 15.597 6.151 -27.671 1.00 57.34 112 LYS A O 1
ATOM 893 N N . LEU A 1 113 ? 16.156 4.610 -26.148 1.00 61.34 113 LEU A N 1
ATOM 894 C CA . LEU A 1 113 ? 15.551 5.302 -25.010 1.00 61.34 113 LEU A CA 1
ATOM 895 C C . LEU A 1 113 ? 16.697 5.857 -24.174 1.00 61.34 113 LEU A C 1
ATOM 897 O O . LEU A 1 113 ? 17.639 5.124 -23.907 1.00 61.34 113 LEU A O 1
ATOM 901 N N . GLU A 1 114 ? 16.654 7.132 -23.809 1.00 65.12 114 GLU A N 1
ATOM 902 C CA . GLU A 1 114 ? 17.611 7.707 -22.860 1.00 65.12 114 GLU A CA 1
ATOM 903 C C . GLU A 1 114 ? 17.464 7.035 -21.478 1.00 65.12 114 GLU A C 1
ATOM 905 O O . GLU A 1 114 ? 16.666 6.111 -21.290 1.00 65.12 114 GLU A O 1
ATOM 910 N N . THR A 1 115 ? 18.260 7.452 -20.495 1.00 67.75 115 THR A N 1
ATOM 911 C CA . THR A 1 115 ? 18.108 6.992 -19.109 1.00 67.75 115 THR A CA 1
ATOM 912 C C . THR A 1 115 ? 16.681 7.252 -18.623 1.00 67.75 115 THR A C 1
ATOM 914 O O . THR A 1 115 ? 16.256 8.400 -18.557 1.00 67.75 115 THR A O 1
ATOM 917 N N . VAL A 1 116 ? 15.952 6.188 -18.284 1.00 75.50 116 VAL A N 1
ATOM 918 C CA . VAL A 1 116 ? 14.589 6.254 -17.742 1.00 75.50 116 VAL A CA 1
ATOM 919 C C . VAL A 1 116 ? 14.682 6.203 -16.221 1.00 75.50 116 VAL A C 1
ATOM 921 O O . VAL A 1 116 ? 15.366 5.331 -15.678 1.00 75.50 116 VAL A O 1
ATOM 924 N N . SER A 1 117 ? 14.019 7.126 -15.526 1.00 82.50 117 SER A N 1
ATOM 925 C CA . SER A 1 117 ? 13.998 7.125 -14.062 1.00 82.50 117 SER A CA 1
ATOM 926 C C . SER A 1 117 ? 13.086 6.018 -13.513 1.00 82.50 117 SER A C 1
ATOM 928 O O . SER A 1 117 ? 12.216 5.500 -14.211 1.00 82.50 117 SER A O 1
ATOM 930 N N . ALA A 1 118 ? 13.249 5.651 -12.237 1.00 82.31 118 ALA A N 1
ATOM 931 C CA . ALA A 1 118 ? 12.310 4.732 -11.582 1.00 82.31 118 ALA A CA 1
ATOM 932 C C . ALA A 1 118 ? 10.874 5.284 -11.605 1.00 82.31 118 ALA A C 1
ATOM 934 O O . ALA A 1 118 ? 9.930 4.536 -11.835 1.00 82.31 118 ALA A O 1
ATOM 935 N N . GLU A 1 119 ? 10.729 6.601 -11.459 1.00 83.50 119 GLU A N 1
ATOM 936 C CA . GLU A 1 119 ? 9.445 7.296 -11.508 1.00 83.50 119 GLU A CA 1
ATOM 937 C C . GLU A 1 119 ? 8.767 7.179 -12.882 1.00 83.50 119 GLU A C 1
ATOM 939 O O . GLU A 1 119 ? 7.562 6.952 -12.957 1.00 83.50 119 GLU A O 1
ATOM 944 N N . ASP A 1 120 ? 9.528 7.247 -13.976 1.00 81.88 120 ASP A N 1
ATOM 945 C CA . ASP A 1 120 ? 8.984 7.048 -15.325 1.00 81.88 120 ASP A CA 1
ATOM 946 C C . ASP A 1 120 ? 8.467 5.617 -15.525 1.00 81.88 120 ASP A C 1
ATOM 948 O O . ASP A 1 120 ? 7.418 5.408 -16.139 1.00 81.88 120 ASP A O 1
ATOM 952 N N . ILE A 1 121 ? 9.180 4.617 -14.991 1.00 84.00 121 ILE A N 1
ATOM 953 C CA . ILE A 1 121 ? 8.745 3.210 -15.041 1.00 84.00 121 ILE A CA 1
ATOM 954 C C . ILE A 1 121 ? 7.436 3.046 -14.268 1.00 84.00 121 ILE A C 1
ATOM 956 O O . ILE A 1 121 ? 6.505 2.411 -14.756 1.00 84.00 121 ILE A O 1
ATOM 960 N N . GLU A 1 122 ? 7.333 3.667 -13.098 1.00 86.44 122 GLU A N 1
ATOM 961 C CA . GLU A 1 122 ? 6.142 3.642 -12.245 1.00 86.44 122 GLU A CA 1
ATOM 962 C C . GLU A 1 122 ? 4.936 4.317 -12.906 1.00 86.44 122 GLU A C 1
ATOM 964 O O . GLU A 1 122 ? 3.829 3.779 -12.876 1.00 86.44 122 GLU A O 1
ATOM 969 N N . ILE A 1 123 ? 5.159 5.443 -13.589 1.00 85.31 123 ILE A N 1
ATOM 970 C CA . ILE A 1 123 ? 4.169 6.095 -14.460 1.00 85.31 123 ILE A CA 1
ATOM 971 C C . ILE A 1 123 ? 3.719 5.145 -15.579 1.00 85.31 123 ILE A C 1
ATOM 973 O O . ILE A 1 123 ? 2.530 5.083 -15.903 1.00 85.31 123 ILE A O 1
ATOM 977 N N . GLY A 1 124 ? 4.654 4.395 -16.168 1.00 85.12 124 GLY A N 1
ATOM 978 C CA . GLY A 1 124 ? 4.362 3.370 -17.169 1.00 85.12 124 GLY A CA 1
ATOM 979 C C . GLY A 1 124 ? 3.465 2.252 -16.633 1.00 85.12 124 GLY A C 1
ATOM 980 O O . GLY A 1 124 ? 2.544 1.833 -17.332 1.00 85.12 124 GLY A O 1
ATOM 981 N N . ILE A 1 125 ? 3.691 1.801 -15.394 1.00 87.38 125 ILE A N 1
ATOM 982 C CA . ILE A 1 125 ? 2.852 0.795 -14.719 1.00 87.38 125 ILE A CA 1
ATOM 983 C C . ILE A 1 125 ? 1.432 1.331 -14.506 1.00 87.38 125 ILE A C 1
ATOM 985 O O . ILE A 1 125 ? 0.471 0.673 -14.894 1.00 87.38 125 ILE A O 1
ATOM 989 N N . ASP A 1 126 ? 1.272 2.541 -13.968 1.00 88.69 126 ASP A N 1
ATOM 990 C CA . ASP A 1 126 ? -0.057 3.134 -13.760 1.00 88.69 126 ASP A CA 1
ATOM 991 C C . ASP A 1 126 ? -0.840 3.281 -15.071 1.00 88.69 126 ASP A C 1
ATOM 993 O O . ASP A 1 126 ? -2.045 3.034 -15.117 1.00 88.69 126 ASP A O 1
ATOM 997 N N . ARG A 1 127 ? -0.159 3.636 -16.163 1.00 86.31 127 ARG A N 1
ATOM 998 C CA . ARG A 1 127 ? -0.781 3.721 -17.490 1.00 86.31 127 ARG A CA 1
ATOM 999 C C . ARG A 1 127 ? -1.205 2.379 -18.043 1.00 86.31 127 ARG A C 1
ATOM 1001 O O . ARG A 1 127 ? -2.309 2.293 -18.574 1.00 86.31 127 ARG A O 1
ATOM 1008 N N . HIS A 1 128 ? -0.356 1.364 -17.903 1.00 86.75 128 HIS A N 1
ATOM 1009 C CA . HIS A 1 128 ? -0.696 -0.013 -18.253 1.00 86.75 128 HIS A CA 1
ATOM 1010 C C . HIS A 1 128 ? -1.994 -0.425 -17.548 1.00 86.75 128 HIS A C 1
ATOM 1012 O O . HIS A 1 128 ? -2.959 -0.833 -18.194 1.00 86.75 128 HIS A O 1
ATOM 1018 N N . ILE A 1 129 ? -2.072 -0.165 -16.239 1.00 89.69 129 ILE A N 1
ATOM 1019 C CA . ILE A 1 129 ? -3.260 -0.426 -15.421 1.00 89.69 129 ILE A CA 1
ATOM 1020 C C . ILE A 1 129 ? -4.494 0.338 -15.906 1.00 89.69 129 ILE A C 1
ATOM 1022 O O . ILE A 1 129 ? -5.569 -0.247 -16.083 1.00 89.69 129 ILE A O 1
ATOM 1026 N N . VAL A 1 130 ? -4.358 1.642 -16.142 1.00 89.25 130 VAL A N 1
ATOM 1027 C CA . VAL A 1 130 ? -5.466 2.474 -16.624 1.00 89.25 130 VAL A CA 1
ATOM 1028 C C . VAL A 1 130 ? -5.952 2.011 -17.992 1.00 89.25 130 VAL A C 1
ATOM 1030 O O . VAL A 1 130 ? -7.157 1.882 -18.185 1.00 89.25 130 VAL A O 1
ATOM 1033 N N . ARG A 1 131 ? -5.052 1.751 -18.940 1.00 87.12 131 ARG A N 1
ATOM 1034 C CA . ARG A 1 131 ? -5.416 1.374 -20.309 1.00 87.12 131 ARG A CA 1
ATOM 1035 C C . ARG A 1 131 ? -6.078 0.000 -20.360 1.00 87.12 131 ARG A C 1
ATOM 1037 O O . ARG A 1 131 ? -7.116 -0.133 -21.002 1.00 87.12 131 ARG A O 1
ATOM 1044 N N . ASP A 1 132 ? -5.480 -0.993 -19.707 1.00 87.56 132 ASP A N 1
ATOM 1045 C CA . ASP A 1 132 ? -5.828 -2.400 -19.937 1.00 87.56 132 ASP A CA 1
ATOM 1046 C C . ASP A 1 132 ? -6.873 -2.939 -18.968 1.00 87.56 132 ASP A C 1
ATOM 1048 O O . ASP A 1 132 ? -7.618 -3.852 -19.323 1.00 87.56 132 ASP A O 1
ATOM 1052 N N . TYR A 1 133 ? -6.963 -2.372 -17.763 1.00 90.62 133 TYR A N 1
ATOM 1053 C CA . TYR A 1 133 ? -7.795 -2.940 -16.703 1.00 90.62 133 TYR A CA 1
ATOM 1054 C C . TYR A 1 133 ? -8.902 -2.011 -16.218 1.00 90.62 133 TYR A C 1
ATOM 1056 O O . TYR A 1 133 ? -10.013 -2.469 -15.941 1.00 90.62 133 TYR A O 1
ATOM 1064 N N . LEU A 1 134 ? -8.630 -0.710 -16.088 1.00 90.44 134 LEU A N 1
ATOM 1065 C CA . LEU A 1 134 ? -9.629 0.245 -15.591 1.00 90.44 134 LEU A CA 1
ATOM 1066 C C . LEU A 1 134 ? -10.441 0.879 -16.728 1.00 90.44 134 LEU A C 1
ATOM 1068 O O . LEU A 1 134 ? -11.654 1.049 -16.594 1.00 90.44 134 LEU A O 1
ATOM 1072 N N . GLY A 1 135 ? -9.787 1.179 -17.845 1.00 88.25 135 GLY A N 1
ATOM 1073 C CA . GLY A 1 135 ? -10.290 2.006 -18.935 1.00 88.25 135 GLY A CA 1
ATOM 1074 C C . GLY A 1 135 ? -9.964 3.496 -18.720 1.00 88.25 135 GLY A C 1
ATOM 1075 O O . GLY A 1 135 ? -10.107 3.999 -17.600 1.00 88.25 135 GLY A O 1
ATOM 1076 N N . PRO A 1 136 ? -9.571 4.233 -19.779 1.00 84.31 136 PRO A N 1
ATOM 1077 C CA . PRO A 1 136 ? -9.170 5.640 -19.678 1.00 84.31 136 PRO A CA 1
ATOM 1078 C C . PRO A 1 136 ? -10.290 6.548 -19.156 1.00 84.31 136 PRO A C 1
ATOM 1080 O O . PRO A 1 136 ? -10.012 7.481 -18.411 1.00 84.31 136 PRO A O 1
ATOM 1083 N N . ASP A 1 137 ? -11.551 6.232 -19.459 1.00 87.56 137 ASP A N 1
ATOM 1084 C CA . ASP A 1 137 ? -12.706 7.029 -19.026 1.00 87.56 137 ASP A CA 1
ATOM 1085 C C . ASP A 1 137 ? -12.997 6.896 -17.522 1.00 87.56 137 ASP A C 1
ATOM 1087 O O . ASP A 1 137 ? -13.533 7.816 -16.905 1.00 87.56 137 ASP A O 1
ATOM 1091 N N . LYS A 1 138 ? -12.611 5.771 -16.901 1.00 87.69 138 LYS A N 1
ATOM 1092 C CA . LYS A 1 138 ? -12.817 5.546 -15.460 1.00 87.69 138 LYS A CA 1
ATOM 1093 C C . LYS A 1 138 ? -11.760 6.214 -14.596 1.00 87.69 138 LYS A C 1
ATOM 1095 O O . LYS A 1 138 ? -12.008 6.478 -13.423 1.00 87.69 138 LYS A O 1
ATOM 1100 N N . ALA A 1 139 ? -10.573 6.477 -15.133 1.00 86.25 139 ALA A N 1
ATOM 1101 C CA . ALA A 1 139 ? -9.489 7.055 -14.349 1.00 86.25 139 ALA A CA 1
ATOM 1102 C C . ALA A 1 139 ? -9.829 8.458 -13.796 1.00 86.25 139 ALA A C 1
ATOM 1104 O O . ALA A 1 139 ? -9.662 8.661 -12.589 1.00 86.25 139 ALA A O 1
ATOM 1105 N N . PRO A 1 140 ? -10.392 9.396 -14.588 1.00 85.56 140 PRO A N 1
ATOM 1106 C CA . PRO A 1 140 ? -10.890 10.666 -14.065 1.00 85.56 140 PRO A CA 1
ATOM 1107 C C . PRO A 1 140 ? -11.975 10.499 -12.997 1.00 85.56 140 PRO A C 1
ATOM 1109 O O . PRO A 1 140 ? -11.971 11.239 -12.013 1.00 85.56 140 PRO A O 1
ATOM 1112 N N . GLU A 1 141 ? -12.881 9.529 -13.161 1.00 88.38 141 GLU A N 1
ATOM 1113 C CA . GLU A 1 141 ? -13.929 9.230 -12.178 1.00 88.38 141 GLU A CA 1
ATOM 1114 C C . GLU A 1 141 ? -13.319 8.789 -10.841 1.00 88.38 141 GLU A C 1
ATOM 1116 O O . GLU A 1 141 ? -13.658 9.346 -9.797 1.00 88.38 141 GLU A O 1
ATOM 1121 N N . ILE A 1 142 ? -12.371 7.846 -10.873 1.00 87.94 142 ILE A N 1
ATOM 1122 C CA . ILE A 1 142 ? -11.647 7.369 -9.686 1.00 87.94 142 ILE A CA 1
ATOM 1123 C C . ILE A 1 142 ? -10.962 8.540 -8.976 1.00 87.94 142 ILE A C 1
ATOM 1125 O O . ILE A 1 142 ? -11.096 8.679 -7.763 1.00 87.94 142 ILE A O 1
ATOM 1129 N N . MET A 1 143 ? -10.288 9.421 -9.720 1.00 85.44 143 MET A N 1
ATOM 1130 C CA . MET A 1 143 ? -9.628 10.601 -9.152 1.00 85.44 143 MET A CA 1
ATOM 1131 C C . MET A 1 143 ? -10.607 11.562 -8.471 1.00 85.44 143 MET A C 1
ATOM 1133 O O . MET A 1 143 ? -10.321 12.055 -7.382 1.00 85.44 143 MET A O 1
ATOM 1137 N N . HIS A 1 144 ? -11.758 11.833 -9.091 1.00 84.31 144 HIS A N 1
ATOM 1138 C CA . HIS A 1 144 ? -12.759 12.755 -8.541 1.00 84.31 144 HIS A CA 1
ATOM 1139 C C . HIS A 1 144 ? -13.498 12.176 -7.331 1.00 84.31 144 HIS A C 1
ATOM 1141 O O . HIS A 1 144 ? -13.872 12.920 -6.417 1.00 84.31 144 HIS A O 1
ATOM 1147 N N . ASN A 1 145 ? -13.704 10.859 -7.329 1.00 86.94 145 ASN A N 1
ATOM 1148 C CA . ASN A 1 145 ? -14.438 10.146 -6.290 1.00 86.94 145 ASN A CA 1
ATOM 1149 C C . ASN A 1 145 ? -13.547 9.666 -5.139 1.00 86.94 145 ASN A C 1
ATOM 1151 O O . ASN A 1 145 ? -14.076 9.209 -4.126 1.00 86.94 145 ASN A O 1
ATOM 1155 N N . PHE A 1 146 ? -12.223 9.805 -5.247 1.00 87.69 146 PHE A N 1
ATOM 1156 C CA . PHE A 1 146 ? -11.303 9.540 -4.147 1.00 87.69 146 PHE A CA 1
ATOM 1157 C C . PHE A 1 146 ? -11.446 10.620 -3.066 1.00 87.69 146 PHE A C 1
ATOM 1159 O O . PHE A 1 146 ? -10.756 11.639 -3.062 1.00 87.69 146 PHE A O 1
ATOM 1166 N N . LYS A 1 147 ? -12.408 10.417 -2.163 1.00 90.31 147 LYS A N 1
ATOM 1167 C CA . LYS A 1 147 ? -12.685 11.291 -1.022 1.00 90.31 147 LYS A CA 1
ATOM 1168 C C . LYS A 1 147 ? -12.894 10.452 0.224 1.00 90.31 147 LYS A C 1
ATOM 1170 O O . LYS A 1 147 ? -13.706 9.529 0.230 1.00 90.31 147 LYS A O 1
ATOM 1175 N N . THR A 1 148 ? -12.215 10.837 1.294 1.00 94.38 148 THR A N 1
ATOM 1176 C CA . THR A 1 148 ? -12.354 10.197 2.600 1.00 94.38 148 THR A CA 1
ATOM 1177 C C . THR A 1 148 ? -13.297 11.012 3.471 1.00 94.38 148 THR A C 1
ATOM 1179 O O . THR A 1 148 ? -13.199 12.239 3.537 1.00 94.38 148 THR A O 1
ATOM 1182 N N . ARG A 1 149 ? -14.242 10.349 4.141 1.00 96.19 149 ARG A N 1
ATOM 1183 C CA . ARG A 1 149 ? -15.188 11.032 5.033 1.00 96.19 149 ARG A CA 1
ATOM 1184 C C . ARG A 1 149 ? -14.460 11.586 6.259 1.00 96.19 149 ARG A C 1
ATOM 1186 O O . ARG A 1 149 ? -13.570 10.939 6.800 1.00 96.19 149 ARG A O 1
ATOM 1193 N N . LYS A 1 150 ? -14.902 12.738 6.769 1.00 97.25 150 LYS A N 1
ATOM 1194 C CA . LYS A 1 150 ? -14.297 13.377 7.951 1.00 97.25 150 LYS A CA 1
ATOM 1195 C C . LYS A 1 150 ? -14.185 12.454 9.184 1.00 97.25 150 LYS A C 1
ATOM 1197 O O . LYS A 1 150 ? -13.083 12.363 9.711 1.00 97.25 150 LYS A O 1
ATOM 1202 N N . PRO A 1 151 ? -15.228 11.700 9.595 1.00 97.88 151 PRO A N 1
ATOM 1203 C CA . PRO A 1 151 ? -15.093 10.770 10.723 1.00 97.88 151 PRO A CA 1
ATOM 1204 C C . PRO A 1 151 ? -14.038 9.680 10.488 1.00 97.88 151 PRO A C 1
ATOM 1206 O O . PRO A 1 151 ? -13.381 9.235 11.417 1.00 97.88 151 PRO A O 1
ATOM 1209 N N . VAL A 1 152 ? -13.845 9.262 9.233 1.00 98.00 152 VAL A N 1
ATOM 1210 C CA . VAL A 1 152 ? -12.816 8.281 8.860 1.00 98.00 152 VAL A CA 1
ATOM 1211 C C . VAL A 1 152 ? -11.420 8.899 8.955 1.00 98.00 152 VAL A C 1
ATOM 1213 O O . VAL A 1 152 ? -10.507 8.266 9.478 1.00 98.00 152 VAL A O 1
ATOM 1216 N N . LEU A 1 153 ? -11.253 10.145 8.504 1.00 97.88 153 LEU A N 1
ATOM 1217 C CA . LEU A 1 153 ? -9.997 10.884 8.651 1.00 97.88 153 LEU A CA 1
ATOM 1218 C C . LEU A 1 153 ? -9.620 11.082 10.124 1.00 97.88 153 LEU A C 1
ATOM 1220 O O . LEU A 1 153 ? -8.452 10.929 10.469 1.00 97.88 153 LEU A O 1
ATOM 1224 N N . GLU A 1 154 ? -10.587 11.385 10.992 1.00 97.94 154 GLU A N 1
ATOM 1225 C CA . GLU A 1 154 ? -10.374 11.523 12.441 1.00 97.94 154 GLU A CA 1
ATOM 1226 C C . GLU A 1 154 ? -9.907 10.199 13.072 1.00 97.94 154 GLU A C 1
ATOM 1228 O O . GLU A 1 154 ? -8.892 10.172 13.766 1.00 97.94 154 GLU A O 1
ATOM 1233 N N . GLU A 1 155 ? -10.569 9.083 12.756 1.00 98.00 155 GLU A N 1
ATOM 1234 C CA . GLU A 1 155 ? -10.192 7.742 13.234 1.00 98.00 155 GLU A CA 1
ATOM 1235 C C . GLU A 1 155 ? -8.778 7.324 12.805 1.00 98.00 155 GLU A C 1
ATOM 1237 O O . GLU A 1 155 ? -8.010 6.778 13.602 1.00 98.00 155 GLU A O 1
ATOM 1242 N N . ILE A 1 156 ? -8.423 7.587 11.544 1.00 98.06 156 ILE A N 1
ATOM 1243 C CA . ILE A 1 156 ? -7.088 7.283 11.015 1.00 98.06 156 ILE A CA 1
ATOM 1244 C C . ILE A 1 156 ? -6.056 8.244 11.611 1.00 98.06 156 ILE A C 1
ATOM 1246 O O . ILE A 1 156 ? -4.955 7.820 11.946 1.00 98.06 156 ILE A O 1
ATOM 1250 N N . THR A 1 157 ? -6.406 9.515 11.824 1.00 97.75 157 THR A N 1
ATOM 1251 C CA . THR A 1 157 ? -5.528 10.470 12.514 1.00 97.75 157 THR A CA 1
ATOM 1252 C C . THR A 1 157 ? -5.168 9.965 13.908 1.00 97.75 157 THR A C 1
ATOM 1254 O O . THR A 1 157 ? -3.994 9.996 14.264 1.00 97.75 157 THR A O 1
ATOM 1257 N N . ASN A 1 158 ? -6.132 9.434 14.664 1.00 97.44 158 ASN A N 1
ATOM 1258 C CA . ASN A 1 158 ? -5.869 8.850 15.981 1.00 97.44 158 ASN A CA 1
ATOM 1259 C C . ASN A 1 158 ? -4.910 7.654 15.895 1.00 97.44 158 ASN A C 1
ATOM 1261 O O . ASN A 1 158 ? -3.952 7.598 16.653 1.00 97.44 158 ASN A O 1
ATOM 1265 N N . LEU A 1 159 ? -5.077 6.765 14.908 1.00 97.56 159 LEU A N 1
ATOM 1266 C CA . LEU A 1 159 ? -4.144 5.649 14.694 1.00 97.56 159 LEU A CA 1
ATOM 1267 C C . LEU A 1 159 ? -2.704 6.127 14.442 1.00 97.56 159 LEU A C 1
ATOM 1269 O O . LEU A 1 159 ? -1.747 5.534 14.940 1.00 97.56 159 LEU A O 1
ATOM 1273 N N . TYR A 1 160 ? -2.536 7.204 13.674 1.00 97.00 160 TYR A N 1
ATOM 1274 C CA . TYR A 1 160 ? -1.222 7.806 13.469 1.00 97.00 160 TYR A CA 1
ATOM 1275 C C . TYR A 1 160 ? -0.645 8.366 14.763 1.00 97.00 160 TYR A C 1
ATOM 1277 O O . TYR A 1 160 ? 0.513 8.092 15.063 1.00 97.00 160 TYR A O 1
ATOM 1285 N N . MET A 1 161 ? -1.441 9.120 15.522 1.00 96.62 161 MET A N 1
ATOM 1286 C CA . MET A 1 161 ? -0.998 9.733 16.775 1.00 96.62 161 MET A CA 1
ATOM 1287 C C . MET A 1 161 ? -0.642 8.702 17.847 1.00 96.62 161 MET A C 1
ATOM 1289 O O . MET A 1 161 ? 0.315 8.919 18.579 1.00 96.62 161 MET A O 1
ATOM 1293 N N . ASP A 1 162 ? -1.389 7.603 17.920 1.00 96.25 162 ASP A N 1
ATOM 1294 C CA . ASP A 1 162 ? -1.246 6.604 18.979 1.00 96.25 162 ASP A CA 1
ATOM 1295 C C . ASP A 1 162 ? -0.192 5.536 18.662 1.00 96.25 162 ASP A C 1
ATOM 1297 O O . ASP A 1 162 ? 0.272 4.841 19.567 1.00 96.25 162 ASP A O 1
ATOM 1301 N N . VAL A 1 163 ? 0.123 5.331 17.377 1.00 96.50 163 VAL A N 1
ATOM 1302 C CA . VAL A 1 163 ? 0.941 4.193 16.934 1.00 96.50 163 VAL A CA 1
ATOM 1303 C C . VAL A 1 163 ? 1.925 4.570 15.836 1.00 96.50 163 VAL A C 1
ATOM 1305 O O . VAL A 1 163 ? 3.133 4.418 16.008 1.00 96.50 163 VAL A O 1
ATOM 1308 N N . LEU A 1 164 ? 1.428 4.994 14.670 1.00 95.56 164 LEU A N 1
ATOM 1309 C CA . LEU A 1 164 ? 2.262 4.993 13.462 1.00 95.56 164 LEU A CA 1
ATOM 1310 C C . LEU A 1 164 ? 3.365 6.056 13.507 1.00 95.56 164 LEU A C 1
ATOM 1312 O O . LEU A 1 164 ? 4.457 5.812 13.002 1.00 95.56 164 LEU A O 1
ATOM 1316 N N . ASN A 1 165 ? 3.094 7.207 14.122 1.00 94.25 165 ASN A N 1
ATOM 1317 C CA . ASN A 1 165 ? 4.074 8.271 14.313 1.00 94.25 165 ASN A CA 1
ATOM 1318 C C . ASN A 1 165 ? 5.258 7.796 15.155 1.00 94.25 165 ASN A C 1
ATOM 1320 O O . ASN A 1 165 ? 6.400 7.968 14.740 1.00 94.25 165 ASN A O 1
ATOM 1324 N N . ASP A 1 166 ? 4.995 7.139 16.283 1.00 95.50 166 ASP A N 1
ATOM 1325 C CA . ASP A 1 166 ? 6.047 6.642 17.170 1.00 95.50 166 ASP A CA 1
ATOM 1326 C C . ASP A 1 166 ? 6.874 5.538 16.495 1.00 95.50 166 ASP A C 1
ATOM 1328 O O . ASP A 1 166 ? 8.102 5.562 16.546 1.00 95.50 166 ASP A O 1
ATOM 1332 N N . LEU A 1 167 ? 6.223 4.601 15.792 1.00 94.19 167 LEU A N 1
ATOM 1333 C CA . LEU A 1 167 ? 6.914 3.516 15.075 1.00 94.19 167 LEU A CA 1
ATOM 1334 C C . LEU A 1 167 ? 7.794 4.009 13.926 1.00 94.19 167 LEU A C 1
ATOM 1336 O O . LEU A 1 167 ? 8.800 3.379 13.597 1.00 94.19 167 LEU A O 1
ATOM 1340 N N . ALA A 1 168 ? 7.401 5.108 13.292 1.00 92.06 168 ALA A N 1
ATOM 1341 C CA . ALA A 1 168 ? 8.163 5.720 12.219 1.00 92.06 168 ALA A CA 1
ATOM 1342 C C . ALA A 1 168 ? 9.096 6.835 12.710 1.00 92.06 168 ALA A C 1
ATOM 1344 O O . ALA A 1 168 ? 9.757 7.454 11.885 1.00 92.06 168 ALA A O 1
ATOM 1345 N N . ASP A 1 169 ? 9.165 7.110 14.017 1.00 94.06 169 ASP A N 1
ATOM 1346 C CA . ASP A 1 169 ? 9.889 8.260 14.575 1.00 94.06 169 ASP A CA 1
ATOM 1347 C C . ASP A 1 169 ? 9.512 9.573 13.851 1.00 94.06 169 ASP A C 1
ATOM 1349 O O . ASP A 1 169 ? 10.360 10.332 13.386 1.00 94.06 169 ASP A O 1
ATOM 1353 N N . ILE A 1 170 ? 8.215 9.825 13.665 1.00 91.44 170 ILE A N 1
ATOM 1354 C CA . ILE A 1 170 ? 7.677 11.012 12.986 1.00 91.44 170 ILE A CA 1
ATOM 1355 C C . ILE A 1 170 ? 6.766 11.774 13.938 1.00 91.44 170 ILE A C 1
ATOM 1357 O O . ILE A 1 170 ? 5.666 11.344 14.259 1.00 91.44 170 ILE A O 1
ATOM 1361 N N . TYR A 1 171 ? 7.174 12.979 14.324 1.00 88.81 171 TYR A N 1
ATOM 1362 C CA . TYR A 1 171 ? 6.437 13.801 15.287 1.00 88.81 171 TYR A CA 1
ATOM 1363 C C . TYR A 1 171 ? 5.470 14.766 14.588 1.00 88.81 171 TYR A C 1
ATOM 1365 O O . TYR A 1 171 ? 5.621 15.991 14.635 1.00 88.81 171 TYR A O 1
ATOM 1373 N N . MET A 1 172 ? 4.460 14.219 13.908 1.00 92.75 172 MET A N 1
ATOM 1374 C CA . MET A 1 172 ? 3.339 15.017 13.401 1.00 92.75 172 MET A CA 1
ATOM 1375 C C . MET A 1 172 ? 2.292 15.223 14.497 1.00 92.75 172 MET A C 1
ATOM 1377 O O . MET A 1 172 ? 1.982 14.311 15.254 1.00 92.75 172 MET A O 1
ATOM 1381 N N . ASN A 1 173 ? 1.715 16.424 14.570 1.00 96.00 173 ASN A N 1
ATOM 1382 C CA . ASN A 1 173 ? 0.537 16.661 15.404 1.00 96.00 173 ASN A CA 1
ATOM 1383 C C . ASN A 1 173 ? -0.750 16.293 14.645 1.00 96.00 173 ASN A C 1
ATOM 1385 O O . ASN A 1 173 ? -0.747 16.215 13.417 1.00 96.00 173 ASN A O 1
ATOM 1389 N N . SER A 1 174 ? -1.860 16.146 15.374 1.00 96.56 174 SER A N 1
ATOM 1390 C CA . SER A 1 174 ? -3.162 15.761 14.806 1.00 96.56 174 SER A CA 1
ATOM 1391 C C . SER A 1 174 ? -3.584 16.636 13.614 1.00 96.56 174 SER A C 1
ATOM 1393 O O . SER A 1 174 ? -4.050 16.110 12.609 1.00 96.56 174 SER A O 1
ATOM 1395 N N . HIS A 1 175 ? -3.338 17.952 13.657 1.00 96.94 175 HIS A N 1
ATOM 1396 C CA . HIS A 1 175 ? -3.675 18.855 12.552 1.00 96.94 175 HIS A CA 1
ATOM 1397 C C . HIS A 1 175 ? -2.859 18.573 11.279 1.00 96.94 175 HIS A C 1
ATOM 1399 O O . HIS A 1 175 ? -3.424 18.506 10.188 1.00 96.94 175 HIS A O 1
ATOM 1405 N N . LYS A 1 176 ? -1.539 18.376 11.408 1.00 95.31 176 LYS A N 1
ATOM 1406 C CA . LYS A 1 176 ? -0.662 18.024 10.279 1.00 95.31 176 LYS A CA 1
ATOM 1407 C C . LYS A 1 176 ? -1.011 16.651 9.712 1.00 95.31 176 LYS A C 1
ATOM 1409 O O . LYS A 1 176 ? -1.099 16.516 8.496 1.00 95.31 176 LYS A O 1
ATOM 1414 N N . THR A 1 177 ? -1.251 15.669 10.577 1.00 94.75 177 THR A N 1
ATOM 1415 C CA . THR A 1 177 ? -1.674 14.321 10.180 1.00 94.75 177 THR A CA 1
ATOM 1416 C C . THR A 1 177 ? -3.008 14.361 9.437 1.00 94.75 177 THR A C 1
ATOM 1418 O O . THR A 1 177 ? -3.116 13.821 8.342 1.00 94.75 177 THR A O 1
ATOM 1421 N N . TYR A 1 178 ? -4.011 15.065 9.963 1.00 96.31 178 TYR A N 1
ATOM 1422 C CA . TYR A 1 178 ? -5.300 15.212 9.290 1.00 96.31 178 TYR A CA 1
ATOM 1423 C C . TYR A 1 178 ? -5.139 15.881 7.918 1.00 96.31 178 TYR A C 1
ATOM 1425 O O . TYR A 1 178 ? -5.650 15.374 6.924 1.00 96.31 178 TYR A O 1
ATOM 1433 N N . GLY A 1 179 ? -4.380 16.981 7.839 1.00 94.50 179 GLY A N 1
ATOM 1434 C CA . GLY A 1 179 ? -4.124 17.684 6.577 1.00 94.50 179 GLY A CA 1
ATOM 1435 C C . GLY A 1 179 ? -3.353 16.844 5.552 1.00 94.50 179 GLY A C 1
ATOM 1436 O O . GLY A 1 179 ? -3.585 16.974 4.349 1.00 94.50 179 GLY A O 1
ATOM 1437 N N . LEU A 1 180 ? -2.468 15.952 6.010 1.00 93.12 180 LEU A N 1
ATOM 1438 C CA . LEU A 1 180 ? -1.797 14.961 5.168 1.00 93.12 180 LEU A CA 1
ATOM 1439 C C . LEU A 1 180 ? -2.814 13.998 4.540 1.00 93.12 180 LEU A C 1
ATOM 1441 O O . LEU A 1 180 ? -2.827 13.831 3.321 1.00 93.12 180 LEU A O 1
ATOM 1445 N N . LEU A 1 181 ? -3.677 13.405 5.369 1.00 93.50 181 LEU A N 1
ATOM 1446 C CA . LEU A 1 181 ? -4.672 12.415 4.951 1.00 93.50 181 LEU A CA 1
ATOM 1447 C C . LEU A 1 181 ? -5.761 13.032 4.058 1.00 93.50 181 LEU A C 1
ATOM 1449 O O . LEU A 1 181 ? -6.127 12.452 3.038 1.00 93.50 181 LEU A O 1
ATOM 1453 N N . GLU A 1 182 ? -6.244 14.227 4.400 1.00 93.81 182 GLU A N 1
ATOM 1454 C CA . GLU A 1 182 ? -7.216 14.990 3.604 1.00 93.81 182 GLU A CA 1
ATOM 1455 C C . GLU A 1 182 ? -6.622 15.453 2.266 1.00 93.81 182 GLU A C 1
ATOM 1457 O O . GLU A 1 182 ? -7.310 15.510 1.246 1.00 93.81 182 GLU A O 1
ATOM 1462 N N . GLY A 1 183 ? -5.324 15.764 2.254 1.00 87.81 183 GLY A N 1
ATOM 1463 C CA . GLY A 1 183 ? -4.593 16.202 1.071 1.00 87.81 183 GLY A CA 1
ATOM 1464 C C . GLY A 1 183 ? -4.274 15.094 0.066 1.00 87.81 183 GLY A C 1
ATOM 1465 O O . GLY A 1 183 ? -3.685 15.405 -0.976 1.00 87.81 183 GLY A O 1
ATOM 1466 N N . CYS A 1 184 ? -4.627 13.839 0.359 1.00 85.06 184 CYS A N 1
ATOM 1467 C CA . CYS A 1 184 ? -4.414 12.710 -0.536 1.00 85.06 184 CYS A CA 1
ATOM 1468 C C . CYS A 1 184 ? -5.224 12.865 -1.825 1.00 85.06 184 CYS A C 1
ATOM 1470 O O . CYS A 1 184 ? -6.445 13.017 -1.798 1.00 85.06 184 CYS A O 1
ATOM 1472 N N . LYS A 1 185 ? -4.545 12.786 -2.971 1.00 83.75 185 LYS A N 1
ATOM 1473 C CA . LYS A 1 185 ? -5.170 12.834 -4.294 1.00 83.75 185 LYS A CA 1
ATOM 1474 C C . LYS A 1 185 ? -4.514 11.815 -5.210 1.00 83.75 185 LYS A C 1
ATOM 1476 O O . LYS A 1 185 ? -3.291 11.741 -5.275 1.00 83.75 185 LYS A O 1
ATOM 1481 N N . ILE A 1 186 ? -5.337 11.092 -5.960 1.00 83.19 186 ILE A N 1
ATOM 1482 C CA . ILE A 1 186 ? -4.884 10.288 -7.096 1.00 83.19 186 ILE A CA 1
ATOM 1483 C C . ILE A 1 186 ? -4.591 11.257 -8.243 1.00 83.19 186 ILE A C 1
ATOM 1485 O O . ILE A 1 186 ? -5.398 12.144 -8.525 1.00 83.19 186 ILE A O 1
ATOM 1489 N N . THR A 1 187 ? -3.436 11.113 -8.889 1.00 80.25 187 THR A N 1
ATOM 1490 C CA . THR A 1 187 ? -3.036 11.960 -10.024 1.00 80.25 187 THR A CA 1
ATOM 1491 C C . THR A 1 187 ? -2.959 11.138 -11.299 1.00 80.25 187 THR A C 1
ATOM 1493 O O . THR A 1 187 ? -2.507 9.995 -11.276 1.00 80.25 187 THR A O 1
ATOM 1496 N N . PHE A 1 188 ? -3.413 11.715 -12.415 1.00 77.56 188 PHE A N 1
ATOM 1497 C CA . PHE A 1 188 ? -3.303 11.061 -13.711 1.00 77.56 188 PHE A CA 1
ATOM 1498 C C . PHE A 1 188 ? -1.867 11.162 -14.236 1.00 77.56 188 PHE A C 1
ATOM 1500 O O . PHE A 1 188 ? -1.280 12.245 -14.201 1.00 77.56 188 PHE A O 1
ATOM 1507 N N . PRO A 1 189 ? -1.285 10.075 -14.759 1.00 68.62 189 PRO A N 1
ATOM 1508 C CA . PRO A 1 189 ? 0.003 10.141 -15.437 1.00 68.62 189 PRO A CA 1
ATOM 1509 C C . PRO A 1 189 ? -0.113 10.853 -16.804 1.00 68.62 189 PRO A C 1
ATOM 1511 O O . PRO A 1 189 ? -0.482 10.240 -17.809 1.00 68.62 189 PRO A O 1
ATOM 1514 N N . GLU A 1 190 ? 0.231 12.145 -16.872 1.00 62.41 190 GLU A N 1
ATOM 1515 C CA . GLU A 1 190 ? 0.089 12.988 -18.082 1.00 62.41 190 GLU A CA 1
ATOM 1516 C C . GLU A 1 190 ? 1.129 12.730 -19.200 1.00 62.41 190 GLU A C 1
ATOM 1518 O O . GLU A 1 190 ? 0.864 13.027 -20.360 1.00 62.41 190 GLU A O 1
ATOM 1523 N N . ALA A 1 191 ? 2.289 12.121 -18.926 1.00 56.31 191 ALA A N 1
ATOM 1524 C CA . ALA A 1 191 ? 3.427 12.096 -19.866 1.00 56.31 191 ALA A CA 1
ATOM 1525 C C . ALA A 1 191 ? 3.253 11.202 -21.124 1.00 56.31 191 ALA A C 1
ATOM 1527 O O . ALA A 1 191 ? 3.700 10.059 -21.138 1.00 56.31 191 ALA A O 1
ATOM 1528 N N . GLU A 1 192 ? 2.629 11.691 -22.207 1.00 50.09 192 GLU A N 1
ATOM 1529 C CA . GLU A 1 192 ? 2.370 11.013 -23.510 1.00 50.09 192 GLU A CA 1
ATOM 1530 C C . GLU A 1 192 ? 3.536 10.191 -24.117 1.00 50.09 192 GLU A C 1
ATOM 1532 O O . GLU A 1 192 ? 3.290 9.222 -24.832 1.00 50.09 192 GLU A O 1
ATOM 1537 N N . ALA A 1 193 ? 4.801 10.488 -23.803 1.00 49.44 193 ALA A N 1
ATOM 1538 C CA . ALA A 1 193 ? 5.967 9.903 -24.481 1.00 49.44 193 ALA A CA 1
ATOM 1539 C C . ALA A 1 193 ? 6.348 8.452 -24.084 1.00 49.44 193 ALA A C 1
ATOM 1541 O O . ALA A 1 193 ? 7.310 7.899 -24.618 1.00 49.44 193 ALA A O 1
ATOM 1542 N N . LEU A 1 194 ? 5.620 7.801 -23.168 1.00 55.19 194 LEU A N 1
ATOM 1543 C CA . LEU A 1 194 ? 6.077 6.565 -22.505 1.00 55.19 194 LEU A CA 1
ATOM 1544 C C . LEU A 1 194 ? 5.430 5.256 -22.989 1.00 55.19 194 LEU A C 1
ATOM 1546 O O . LEU A 1 194 ? 5.578 4.230 -22.330 1.00 55.19 194 LEU A O 1
ATOM 1550 N N . GLY A 1 195 ? 4.779 5.228 -24.159 1.00 57.47 195 GLY A N 1
ATOM 1551 C CA . GLY A 1 195 ? 4.152 4.006 -24.705 1.00 57.47 195 GLY A CA 1
ATOM 1552 C C . GLY A 1 195 ? 5.087 2.784 -24.828 1.00 57.47 195 GLY A C 1
ATOM 1553 O O . GLY A 1 195 ? 4.620 1.654 -24.929 1.00 57.47 195 GLY A O 1
ATOM 1554 N N . ARG A 1 196 ? 6.414 2.981 -24.773 1.00 57.75 196 ARG A N 1
ATOM 1555 C CA . ARG A 1 196 ? 7.413 1.897 -24.711 1.00 57.75 196 ARG A CA 1
ATOM 1556 C C . ARG A 1 196 ? 7.645 1.324 -23.306 1.00 57.75 196 ARG A C 1
ATOM 1558 O O . ARG A 1 196 ? 8.009 0.161 -23.211 1.00 57.75 196 ARG A O 1
ATOM 1565 N N . LEU A 1 197 ? 7.432 2.086 -22.231 1.00 63.28 197 LEU A N 1
ATOM 1566 C CA . LEU A 1 197 ? 7.495 1.554 -20.858 1.00 63.28 197 LEU A CA 1
ATOM 1567 C C . LEU A 1 197 ? 6.305 0.654 -20.558 1.00 63.28 197 LEU A C 1
ATOM 1569 O O . LEU A 1 197 ? 6.437 -0.367 -19.900 1.00 63.28 197 LEU A O 1
ATOM 1573 N N . ASP A 1 198 ? 5.171 0.990 -21.150 1.00 62.69 198 ASP A N 1
ATOM 1574 C CA . ASP A 1 198 ? 3.964 0.182 -21.129 1.00 62.69 198 ASP A CA 1
ATOM 1575 C C . ASP A 1 198 ? 4.194 -1.228 -21.723 1.00 62.69 198 ASP A C 1
ATOM 1577 O O . ASP A 1 198 ? 3.801 -2.246 -21.162 1.00 62.69 198 ASP A O 1
ATOM 1581 N N . PHE A 1 199 ? 4.969 -1.311 -22.810 1.00 56.06 199 PHE A N 1
ATOM 1582 C CA . PHE A 1 199 ? 5.390 -2.583 -23.404 1.00 56.06 199 PHE A CA 1
ATOM 1583 C C . PHE A 1 199 ? 6.277 -3.432 -22.474 1.00 56.06 199 PHE A C 1
ATOM 1585 O O . PHE A 1 199 ? 6.219 -4.659 -22.531 1.00 56.06 199 PHE A O 1
ATOM 1592 N N . MET A 1 200 ? 7.066 -2.818 -21.582 1.00 64.19 200 MET A N 1
ATOM 1593 C CA . MET A 1 200 ? 7.882 -3.573 -20.619 1.00 64.19 200 MET A CA 1
ATOM 1594 C C . MET A 1 200 ? 7.042 -4.330 -19.594 1.00 64.19 200 MET A C 1
ATOM 1596 O O . MET A 1 200 ? 7.518 -5.319 -19.043 1.00 64.19 200 MET A O 1
ATOM 1600 N N . ASN A 1 201 ? 5.812 -3.881 -19.348 1.00 64.88 201 ASN A N 1
ATOM 1601 C CA . ASN A 1 201 ? 4.948 -4.452 -18.323 1.00 64.88 201 ASN A CA 1
ATOM 1602 C C . ASN A 1 201 ? 4.266 -5.750 -18.773 1.00 64.88 201 ASN A C 1
ATOM 1604 O O . ASN A 1 201 ? 3.860 -6.532 -17.919 1.00 64.88 201 ASN A O 1
ATOM 1608 N N . ARG A 1 202 ? 4.191 -6.007 -20.086 1.00 67.56 202 ARG A N 1
ATOM 1609 C CA . ARG A 1 202 ? 3.462 -7.145 -20.674 1.00 67.56 202 ARG A CA 1
ATOM 1610 C C . ARG A 1 202 ? 4.330 -8.348 -21.037 1.00 67.56 202 ARG A C 1
ATOM 1612 O O . ARG A 1 202 ? 3.812 -9.445 -21.205 1.00 67.56 202 ARG A O 1
ATOM 1619 N N . GLU A 1 203 ? 5.635 -8.159 -21.214 1.00 71.38 203 GLU A N 1
ATOM 1620 C CA . GLU 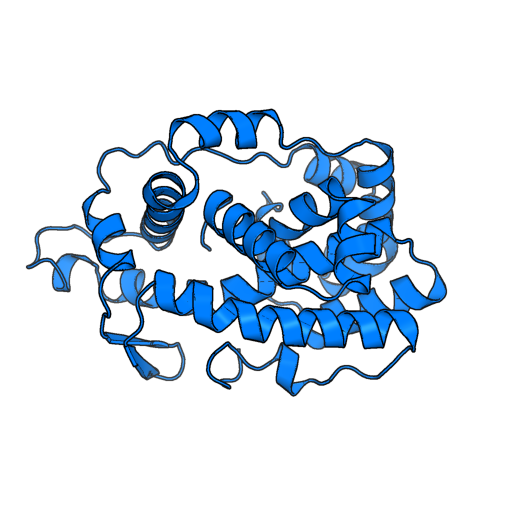A 1 203 ? 6.531 -9.248 -21.613 1.00 71.38 203 GLU A CA 1
ATOM 1621 C C . GLU A 1 203 ? 7.285 -9.832 -20.419 1.00 71.38 203 GLU A C 1
ATOM 1623 O O . GLU A 1 203 ? 7.774 -9.103 -19.554 1.00 71.38 203 GLU A O 1
ATOM 1628 N N . ASN A 1 204 ? 7.458 -11.155 -20.415 1.00 72.62 204 ASN A N 1
ATOM 1629 C CA . ASN A 1 204 ? 8.241 -11.856 -19.400 1.00 72.62 204 ASN A CA 1
ATOM 1630 C C . ASN A 1 204 ? 9.725 -11.542 -19.597 1.00 72.62 204 ASN A C 1
ATOM 1632 O O . ASN A 1 204 ? 10.441 -12.213 -20.344 1.00 72.62 204 ASN A O 1
ATOM 1636 N N . ARG A 1 205 ? 10.198 -10.483 -18.938 1.00 73.69 205 ARG A N 1
ATOM 1637 C CA . ARG A 1 205 ? 11.587 -10.036 -19.043 1.00 73.69 205 ARG A CA 1
ATOM 1638 C C . ARG A 1 205 ? 12.420 -10.581 -17.907 1.00 73.69 205 ARG A C 1
ATOM 1640 O O . ARG A 1 205 ? 11.979 -10.676 -16.765 1.00 73.69 205 ARG A O 1
ATOM 1647 N N . THR A 1 206 ? 13.657 -10.940 -18.237 1.00 80.62 206 THR A N 1
ATOM 1648 C CA . THR A 1 206 ? 14.626 -11.289 -17.208 1.00 80.62 206 THR A CA 1
ATOM 1649 C C . THR A 1 206 ? 15.048 -10.027 -16.467 1.00 80.62 206 THR A C 1
ATOM 1651 O O . THR A 1 206 ? 15.533 -9.086 -17.088 1.00 80.62 206 THR A O 1
ATOM 1654 N N . TRP A 1 207 ? 14.907 -10.034 -15.148 1.00 79.81 207 TRP A N 1
ATOM 1655 C CA . TRP A 1 207 ? 15.433 -9.001 -14.265 1.00 79.81 207 TRP A CA 1
ATOM 1656 C C . TRP A 1 207 ? 16.050 -9.635 -13.023 1.00 79.81 207 TRP A C 1
ATOM 1658 O O . TRP A 1 207 ? 15.899 -10.836 -12.787 1.00 79.81 207 TRP A O 1
ATOM 1668 N N . TYR A 1 208 ? 16.795 -8.848 -12.255 1.00 80.31 208 TYR A N 1
ATOM 1669 C CA . TYR A 1 208 ? 17.451 -9.320 -11.043 1.00 80.31 208 TYR A CA 1
ATOM 1670 C C . TYR A 1 208 ? 17.011 -8.477 -9.858 1.00 80.31 208 TYR A C 1
ATOM 1672 O O . TYR A 1 208 ? 17.023 -7.249 -9.928 1.00 80.31 208 TYR A O 1
ATOM 1680 N N . ASP A 1 209 ? 16.633 -9.132 -8.766 1.00 76.06 209 ASP A N 1
ATOM 1681 C CA . ASP A 1 209 ? 16.342 -8.426 -7.522 1.00 76.06 209 ASP A CA 1
ATOM 1682 C C . ASP A 1 209 ? 17.626 -7.932 -6.829 1.00 76.06 209 ASP A C 1
ATOM 1684 O O . ASP A 1 209 ? 18.752 -8.150 -7.292 1.00 76.06 209 ASP A O 1
ATOM 1688 N N . ARG A 1 210 ? 17.466 -7.276 -5.673 1.00 68.75 210 ARG A N 1
ATOM 1689 C CA . ARG A 1 210 ? 18.586 -6.758 -4.868 1.00 68.75 210 ARG A CA 1
ATOM 1690 C C . ARG A 1 210 ? 19.576 -7.847 -4.433 1.00 68.75 210 ARG A C 1
ATOM 1692 O O . ARG A 1 210 ? 20.738 -7.542 -4.182 1.00 68.75 210 ARG A O 1
ATOM 1699 N N . THR A 1 211 ? 19.147 -9.109 -4.387 1.00 72.50 211 THR A N 1
ATOM 1700 C CA . THR A 1 211 ? 19.977 -10.272 -4.034 1.00 72.50 211 THR A CA 1
ATOM 1701 C C . THR A 1 211 ? 20.619 -10.945 -5.251 1.00 72.50 211 THR A C 1
ATOM 1703 O O . THR A 1 211 ? 21.270 -11.980 -5.113 1.00 72.50 211 THR A O 1
ATOM 1706 N N . LYS A 1 212 ? 20.478 -10.352 -6.446 1.00 78.75 212 LYS A N 1
ATOM 1707 C CA . LYS A 1 212 ? 20.945 -10.886 -7.735 1.00 78.75 212 LYS A CA 1
ATOM 1708 C C . LYS A 1 212 ? 20.280 -12.210 -8.129 1.00 78.75 212 LYS A C 1
ATOM 1710 O O . LYS A 1 212 ? 20.838 -12.948 -8.944 1.00 78.75 212 LYS A O 1
ATOM 1715 N N . ARG A 1 213 ? 19.091 -12.530 -7.607 1.00 77.81 213 ARG A N 1
ATOM 1716 C CA . ARG A 1 213 ? 18.322 -13.683 -8.102 1.00 77.81 213 ARG A CA 1
ATOM 1717 C C . ARG A 1 213 ? 17.647 -13.311 -9.410 1.00 77.81 213 ARG A C 1
ATOM 1719 O O . ARG A 1 213 ? 17.050 -12.246 -9.532 1.00 77.81 213 ARG A O 1
ATOM 1726 N N . LYS A 1 214 ? 17.738 -14.214 -10.384 1.00 84.62 214 LYS A N 1
ATOM 1727 C CA . LYS A 1 214 ? 17.091 -14.066 -11.686 1.00 84.62 214 LYS A CA 1
ATOM 1728 C C . LYS A 1 214 ? 15.579 -14.244 -11.532 1.00 84.62 214 LYS A C 1
ATOM 1730 O O . LYS A 1 214 ? 15.130 -15.266 -11.020 1.00 84.62 214 LYS A O 1
ATOM 1735 N N . LYS A 1 215 ? 14.810 -13.284 -12.028 1.00 80.81 215 LYS A N 1
ATOM 1736 C CA . LYS A 1 215 ? 13.354 -13.343 -12.177 1.00 80.81 215 LYS A CA 1
ATOM 1737 C C . LYS A 1 215 ? 13.013 -13.274 -13.660 1.00 80.81 215 LYS A C 1
ATOM 1739 O O . LYS A 1 215 ? 13.775 -12.720 -14.448 1.00 80.81 215 LYS A O 1
ATOM 1744 N N . THR A 1 216 ? 11.906 -13.876 -14.068 1.00 84.50 216 THR A N 1
ATOM 1745 C CA . THR A 1 216 ? 11.397 -13.794 -15.445 1.00 84.50 216 THR A CA 1
ATOM 1746 C C . THR A 1 216 ? 9.886 -13.703 -15.361 1.00 84.50 216 THR A C 1
ATOM 1748 O O . THR A 1 216 ? 9.201 -14.702 -15.524 1.00 84.50 216 THR A O 1
ATOM 1751 N N . LEU A 1 217 ? 9.417 -12.515 -14.980 1.00 80.50 217 LEU A N 1
ATOM 1752 C CA . LEU A 1 217 ? 8.009 -12.223 -14.739 1.00 80.50 217 LEU A CA 1
ATOM 1753 C C . LEU A 1 217 ? 7.648 -10.883 -15.385 1.00 80.50 217 LEU A C 1
ATOM 1755 O O . LEU A 1 217 ? 8.440 -9.937 -15.297 1.00 80.50 217 LEU A O 1
ATOM 1759 N N . SER A 1 218 ? 6.477 -10.817 -16.008 1.00 83.00 218 SER A N 1
ATOM 1760 C CA . SER A 1 218 ? 5.815 -9.567 -16.407 1.00 83.00 218 SER A CA 1
ATOM 1761 C C . SER A 1 218 ? 5.195 -8.852 -15.198 1.00 83.00 218 SER A C 1
ATOM 1763 O O . SER A 1 218 ? 5.102 -9.414 -14.105 1.00 83.00 218 SER A O 1
ATOM 1765 N N . MET A 1 219 ? 4.752 -7.603 -15.374 1.00 82.94 219 MET A N 1
ATOM 1766 C CA . MET A 1 219 ? 4.031 -6.880 -14.318 1.00 82.94 219 MET A CA 1
ATOM 1767 C C . MET A 1 219 ? 2.682 -7.543 -14.006 1.00 82.94 219 MET A C 1
ATOM 1769 O O . MET A 1 219 ? 2.274 -7.584 -12.850 1.00 82.94 219 MET A O 1
ATOM 1773 N N . ASP A 1 220 ? 2.026 -8.126 -15.009 1.00 84.31 220 ASP A N 1
ATOM 1774 C CA . ASP A 1 220 ? 0.753 -8.834 -14.833 1.00 84.31 220 ASP A CA 1
ATOM 1775 C C . ASP A 1 220 ? 0.924 -10.095 -13.984 1.00 84.31 220 ASP A C 1
ATOM 1777 O O . ASP A 1 220 ? 0.141 -10.346 -13.067 1.00 84.31 220 ASP A O 1
ATOM 1781 N N . GLU A 1 221 ? 1.992 -10.857 -14.232 1.00 85.62 221 GLU A N 1
ATOM 1782 C CA . GLU A 1 221 ? 2.347 -12.006 -13.397 1.00 85.62 221 GLU A CA 1
ATOM 1783 C C . GLU A 1 221 ? 2.765 -11.576 -11.987 1.00 85.62 221 GLU A C 1
ATOM 1785 O O . GLU A 1 221 ? 2.430 -12.262 -11.024 1.00 85.62 221 GLU A O 1
ATOM 1790 N N . ILE A 1 222 ? 3.461 -10.440 -11.834 1.00 84.38 222 ILE A N 1
ATOM 1791 C CA . ILE A 1 222 ? 3.773 -9.873 -10.512 1.00 84.38 222 ILE A CA 1
ATOM 1792 C C . ILE A 1 222 ? 2.480 -9.566 -9.750 1.00 84.38 222 ILE A C 1
ATOM 1794 O O . ILE A 1 222 ? 2.345 -9.984 -8.604 1.00 84.38 222 ILE A O 1
ATOM 1798 N N . LEU A 1 223 ? 1.520 -8.885 -10.379 1.00 84.88 223 LEU A N 1
ATOM 1799 C CA . LEU A 1 223 ? 0.241 -8.537 -9.756 1.00 84.88 223 LEU A CA 1
ATOM 1800 C C . LEU A 1 223 ? -0.560 -9.783 -9.363 1.00 84.88 223 LEU A C 1
ATOM 1802 O O . LEU A 1 223 ? -1.091 -9.836 -8.257 1.00 84.88 223 LEU A O 1
ATOM 1806 N N . ALA A 1 224 ? -0.617 -10.792 -10.236 1.00 85.75 224 ALA A N 1
ATOM 1807 C CA . ALA A 1 224 ? -1.319 -12.042 -9.955 1.00 85.75 224 ALA A CA 1
ATOM 1808 C C . ALA A 1 224 ? -0.657 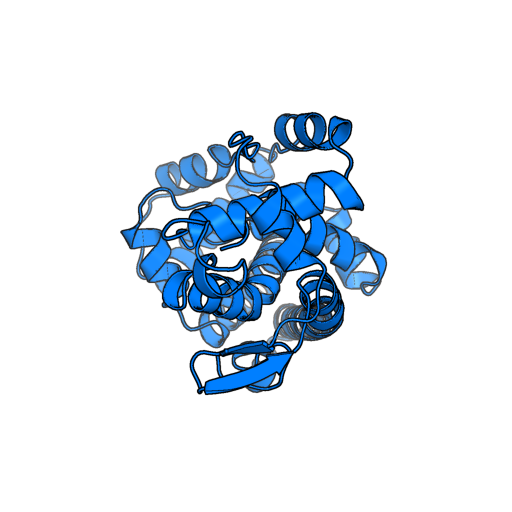-12.835 -8.814 1.00 85.75 224 ALA A C 1
ATOM 1810 O O . ALA A 1 224 ? -1.336 -13.255 -7.879 1.00 85.75 224 ALA A O 1
ATOM 1811 N N . ASN A 1 225 ? 0.670 -12.996 -8.849 1.00 84.88 225 ASN A N 1
ATOM 1812 C CA . ASN A 1 225 ? 1.410 -13.737 -7.823 1.00 84.88 225 ASN A CA 1
ATOM 1813 C C . ASN A 1 225 ? 1.364 -13.031 -6.459 1.00 84.88 225 ASN A C 1
ATOM 1815 O O . ASN A 1 225 ? 1.251 -13.689 -5.422 1.00 84.88 225 ASN A O 1
ATOM 1819 N N . GLU A 1 226 ? 1.410 -11.694 -6.442 1.00 87.31 226 GLU A N 1
ATOM 1820 C CA . GLU A 1 226 ? 1.303 -10.933 -5.195 1.00 87.31 226 GLU A CA 1
ATOM 1821 C C . GLU A 1 226 ? -0.088 -10.965 -4.585 1.00 87.31 226 GLU A C 1
ATOM 1823 O O . GLU A 1 226 ? -0.209 -10.793 -3.370 1.00 87.31 226 GLU A O 1
ATOM 1828 N N . GLN A 1 227 ? -1.127 -11.224 -5.378 1.00 88.50 227 GLN A N 1
ATOM 1829 C CA . GLN A 1 227 ? -2.492 -11.287 -4.872 1.00 88.50 227 GLN A CA 1
ATOM 1830 C C . GLN A 1 227 ? -2.640 -12.389 -3.808 1.00 88.50 227 GLN A C 1
ATOM 1832 O O . GLN A 1 227 ? -3.109 -12.125 -2.700 1.00 88.50 227 GLN A O 1
ATOM 1837 N N . GLU A 1 228 ? -2.156 -13.602 -4.094 1.00 85.00 228 GLU A N 1
ATOM 1838 C CA . GLU A 1 228 ? -2.208 -14.738 -3.159 1.00 85.00 228 GLU A CA 1
ATOM 1839 C C . GLU A 1 228 ? -1.438 -14.446 -1.860 1.00 85.00 228 GLU A C 1
ATOM 1841 O O . GLU A 1 228 ? -1.899 -14.724 -0.749 1.00 85.00 228 GLU A O 1
ATOM 1846 N N . LYS A 1 229 ? -0.272 -13.808 -1.977 1.00 86.25 229 LYS A N 1
ATOM 1847 C CA . LYS A 1 229 ? 0.584 -13.474 -0.829 1.00 86.25 229 LYS A CA 1
ATOM 1848 C C . LYS A 1 229 ? 0.017 -12.348 0.017 1.00 86.25 229 LYS A C 1
ATOM 1850 O O . LYS A 1 229 ? 0.169 -12.348 1.239 1.00 86.25 229 LYS A O 1
ATOM 1855 N N . ALA A 1 230 ? -0.610 -11.371 -0.626 1.00 91.75 230 ALA A N 1
ATOM 1856 C CA . ALA A 1 230 ? -1.319 -10.302 0.052 1.00 91.75 230 ALA A CA 1
ATOM 1857 C C . ALA A 1 230 ? -2.500 -10.861 0.856 1.00 91.75 230 ALA A C 1
ATOM 1859 O O . ALA A 1 230 ? -2.711 -10.416 1.982 1.00 91.75 230 ALA A O 1
ATOM 1860 N N . TYR A 1 231 ? -3.201 -11.888 0.360 1.00 91.19 231 TYR A N 1
ATOM 1861 C CA . TYR A 1 231 ? -4.228 -12.573 1.151 1.00 91.19 231 TYR A CA 1
ATOM 1862 C C . TYR A 1 231 ? -3.668 -13.242 2.396 1.00 91.19 231 TYR A C 1
ATOM 1864 O O . TYR A 1 231 ? -4.206 -13.037 3.483 1.00 91.19 231 TYR A O 1
ATOM 1872 N N . ALA A 1 232 ? -2.566 -13.983 2.267 1.00 91.38 232 ALA A N 1
ATOM 1873 C CA . ALA A 1 232 ? -1.921 -14.604 3.421 1.00 91.38 232 ALA A CA 1
ATOM 1874 C C . ALA A 1 232 ? -1.512 -13.558 4.476 1.00 91.38 232 ALA A C 1
ATOM 1876 O O . ALA A 1 232 ? -1.746 -13.756 5.667 1.00 91.38 232 ALA A O 1
ATOM 1877 N N . LEU A 1 233 ? -0.975 -12.412 4.038 1.00 92.81 233 LEU A N 1
ATOM 1878 C CA . LEU A 1 233 ? -0.677 -11.282 4.919 1.00 92.81 233 LEU A CA 1
ATOM 1879 C C . LEU A 1 233 ? -1.931 -10.722 5.603 1.00 92.81 233 LEU A C 1
ATOM 1881 O O . LEU A 1 233 ? -1.913 -10.484 6.809 1.00 92.81 233 LEU A O 1
ATOM 1885 N N . MET A 1 234 ? -3.011 -10.488 4.853 1.00 94.44 234 MET A N 1
ATOM 1886 C CA . MET A 1 234 ? -4.259 -9.935 5.393 1.00 94.44 234 MET A CA 1
ATOM 1887 C C . MET A 1 234 ? -4.894 -10.858 6.425 1.00 94.44 234 MET A C 1
ATOM 1889 O O . MET A 1 234 ? -5.339 -10.387 7.469 1.00 94.44 234 MET A O 1
ATOM 1893 N N . GLU A 1 235 ? -4.922 -12.161 6.158 1.00 93.44 235 GLU A N 1
ATOM 1894 C CA . GLU A 1 235 ? -5.442 -13.156 7.097 1.00 93.44 235 GLU A CA 1
ATOM 1895 C C . GLU A 1 235 ? -4.568 -13.248 8.354 1.00 93.44 235 GLU A C 1
ATOM 1897 O O . GLU A 1 235 ? -5.095 -13.287 9.469 1.00 93.44 235 GLU A O 1
ATOM 1902 N N . GLU A 1 236 ? -3.240 -13.183 8.210 1.00 94.44 236 GLU A N 1
ATOM 1903 C CA . GLU A 1 236 ? -2.329 -13.111 9.356 1.00 94.44 236 GLU A CA 1
ATOM 1904 C C . GLU A 1 236 ? -2.590 -11.855 10.195 1.00 94.44 236 GLU A C 1
ATOM 1906 O O . GLU A 1 236 ? -2.762 -11.941 11.413 1.00 94.44 236 GLU A O 1
ATOM 1911 N N . PHE A 1 237 ? -2.705 -10.691 9.551 1.00 94.88 237 PHE A N 1
ATOM 1912 C CA . PHE A 1 237 ? -3.016 -9.432 10.223 1.00 94.88 237 PHE A CA 1
ATOM 1913 C C . PHE A 1 237 ? -4.360 -9.479 10.952 1.00 94.88 237 PHE A C 1
ATOM 1915 O O . PHE A 1 237 ? -4.464 -9.059 12.106 1.00 94.88 237 PHE A O 1
ATOM 1922 N N . MET A 1 238 ? -5.382 -10.060 10.326 1.00 93.56 238 MET A N 1
ATOM 1923 C CA . MET A 1 238 ? -6.686 -10.275 10.950 1.00 93.56 238 MET A CA 1
ATOM 1924 C C . MET A 1 238 ? -6.616 -11.202 12.159 1.00 93.56 238 MET A C 1
ATOM 1926 O O . MET A 1 238 ? -7.292 -10.949 13.159 1.00 93.56 238 MET A O 1
ATOM 1930 N N . ALA A 1 239 ? -5.816 -12.266 12.098 1.00 93.06 239 ALA A N 1
ATOM 1931 C CA . ALA A 1 239 ? -5.611 -13.158 13.232 1.00 93.06 239 ALA A CA 1
ATOM 1932 C C . ALA A 1 239 ? -4.948 -12.415 14.404 1.00 93.06 239 ALA A C 1
ATOM 1934 O O . ALA A 1 239 ? -5.417 -12.530 15.543 1.00 93.06 239 ALA A O 1
ATOM 1935 N N . MET A 1 240 ? -3.929 -11.593 14.128 1.00 93.56 240 MET A N 1
ATOM 1936 C CA . MET A 1 240 ? -3.289 -10.731 15.130 1.00 93.56 240 MET A CA 1
ATOM 1937 C C . MET A 1 240 ? -4.292 -9.756 15.759 1.00 93.56 240 MET A C 1
ATOM 1939 O O . MET A 1 240 ? -4.435 -9.731 16.981 1.00 93.56 240 MET A O 1
ATOM 1943 N N . ALA A 1 241 ? -5.057 -9.035 14.936 1.00 91.69 241 ALA A N 1
ATOM 1944 C CA . ALA A 1 241 ? -6.023 -8.029 15.383 1.00 91.69 241 ALA A CA 1
ATOM 1945 C C . ALA A 1 241 ? -7.245 -8.611 16.122 1.00 91.69 241 ALA A C 1
ATOM 1947 O O . ALA A 1 241 ? -8.008 -7.863 16.727 1.00 91.69 241 ALA A O 1
ATOM 1948 N N . ARG A 1 242 ? -7.460 -9.934 16.081 1.00 90.88 242 ARG A N 1
ATOM 1949 C CA . ARG A 1 242 ? -8.572 -10.621 16.772 1.00 90.88 242 ARG A CA 1
ATOM 1950 C C . ARG A 1 242 ? -8.177 -11.374 18.029 1.00 90.88 242 ARG A C 1
ATOM 1952 O O . ARG A 1 242 ? -9.046 -11.654 18.848 1.00 90.88 242 ARG A O 1
ATOM 1959 N N . SER A 1 243 ? -6.922 -11.791 18.133 1.00 87.56 243 SER A N 1
ATOM 1960 C CA . SER A 1 243 ? -6.499 -12.742 19.168 1.00 87.56 243 SER A CA 1
ATOM 1961 C C . SER A 1 243 ? -5.179 -12.382 19.837 1.00 87.56 243 SER A C 1
ATOM 1963 O O . SER A 1 243 ? -4.667 -13.179 20.619 1.00 87.56 243 SER A O 1
ATOM 1965 N N . ASN A 1 244 ? -4.620 -11.201 19.542 1.00 82.00 244 ASN A N 1
ATOM 1966 C CA . ASN A 1 244 ? -3.294 -10.789 20.009 1.00 82.00 244 ASN A CA 1
ATOM 1967 C C . ASN A 1 244 ? -2.203 -11.830 19.674 1.00 82.00 244 ASN A C 1
ATOM 1969 O O . ASN A 1 244 ? -1.242 -12.019 20.420 1.00 82.00 244 ASN A O 1
ATOM 1973 N N . LYS A 1 245 ? -2.385 -12.548 18.558 1.00 90.38 245 LYS A N 1
ATOM 1974 C CA . LYS A 1 245 ? -1.433 -13.533 18.043 1.00 90.38 245 LYS A CA 1
ATOM 1975 C C . LYS A 1 245 ? -0.094 -12.848 17.749 1.00 90.38 245 LYS A C 1
ATOM 1977 O O . LYS A 1 245 ? -0.072 -11.737 17.222 1.00 90.38 245 LYS A O 1
ATOM 1982 N N . THR A 1 246 ? 1.016 -13.520 18.049 1.00 90.31 246 THR A N 1
ATOM 1983 C CA . THR A 1 246 ? 2.351 -13.085 17.616 1.00 90.31 246 THR A CA 1
ATOM 1984 C C . THR A 1 246 ? 2.448 -13.115 16.083 1.00 90.31 246 THR A C 1
ATOM 1986 O O . THR A 1 246 ? 2.001 -14.102 15.493 1.00 90.31 246 THR A O 1
ATOM 1989 N N . PRO A 1 247 ? 3.036 -12.089 15.438 1.00 90.38 247 PRO A N 1
ATOM 1990 C CA . PRO A 1 247 ? 3.211 -12.078 13.991 1.00 90.38 247 PRO A CA 1
ATOM 1991 C C . PRO A 1 247 ? 4.026 -13.273 13.496 1.00 90.38 247 PRO A C 1
ATOM 1993 O O . PRO A 1 247 ? 5.055 -13.615 14.078 1.00 90.38 247 PRO A O 1
ATOM 1996 N N . ASN A 1 248 ? 3.611 -13.866 12.378 1.00 91.44 248 ASN A N 1
ATOM 1997 C CA . ASN A 1 248 ? 4.488 -14.728 11.594 1.00 91.44 248 ASN A CA 1
ATOM 1998 C C . ASN A 1 248 ? 5.498 -13.873 10.810 1.00 91.44 248 ASN A C 1
ATOM 2000 O O . ASN A 1 248 ? 5.183 -13.370 9.731 1.00 91.44 248 ASN A O 1
ATOM 2004 N N . GLU A 1 249 ? 6.702 -13.711 11.359 1.00 89.06 249 GLU A N 1
ATOM 2005 C CA . GLU A 1 249 ? 7.774 -12.882 10.789 1.00 89.06 249 GLU A CA 1
ATOM 2006 C C . GLU A 1 249 ? 8.113 -13.240 9.336 1.00 89.06 249 GLU A C 1
ATOM 2008 O O . GLU A 1 249 ? 8.349 -12.346 8.522 1.00 89.06 249 GLU A O 1
ATOM 2013 N N . ASP A 1 250 ? 8.061 -14.525 8.974 1.00 86.56 250 ASP A N 1
ATOM 2014 C CA . ASP A 1 250 ? 8.362 -14.969 7.614 1.00 86.56 250 ASP A CA 1
ATOM 2015 C C . ASP A 1 250 ? 7.352 -14.412 6.601 1.00 86.56 250 ASP A C 1
ATOM 2017 O O . ASP A 1 250 ? 7.716 -14.085 5.478 1.00 86.56 250 ASP A O 1
ATOM 2021 N N . LEU A 1 251 ? 6.083 -14.216 6.961 1.00 85.56 251 LEU A N 1
ATOM 2022 C CA . LEU A 1 251 ? 5.114 -13.656 6.009 1.00 85.56 251 LEU A CA 1
ATOM 2023 C C . LEU A 1 251 ? 5.387 -12.182 5.687 1.00 85.56 251 LEU A C 1
ATOM 2025 O O . LEU A 1 251 ? 5.135 -11.746 4.562 1.00 85.56 251 LEU A O 1
ATOM 2029 N N . PHE A 1 252 ? 5.904 -11.430 6.661 1.00 82.44 252 PHE A N 1
ATOM 2030 C CA . PHE A 1 252 ? 6.192 -10.002 6.523 1.00 82.44 252 PHE A CA 1
ATOM 2031 C C . PHE A 1 252 ? 7.575 -9.742 5.949 1.00 82.44 252 PHE A C 1
ATOM 2033 O O . PHE A 1 252 ? 7.732 -8.821 5.162 1.00 82.44 252 PHE A O 1
ATOM 2040 N N . HIS A 1 253 ? 8.576 -10.547 6.290 1.00 79.81 253 HIS A N 1
ATOM 2041 C CA . HIS A 1 253 ? 9.903 -10.374 5.717 1.00 79.81 253 HIS A CA 1
ATOM 2042 C C . HIS A 1 253 ? 10.043 -11.021 4.356 1.00 79.81 253 HIS A C 1
ATOM 2044 O O . HIS A 1 253 ? 10.989 -10.679 3.668 1.00 79.81 253 HIS A O 1
ATOM 2050 N N . LEU A 1 254 ? 9.166 -11.934 3.941 1.00 62.38 254 LEU A N 1
ATOM 2051 C CA . LEU A 1 254 ? 9.305 -12.573 2.643 1.00 62.38 254 LEU A CA 1
ATOM 2052 C C . LEU A 1 254 ? 8.474 -11.875 1.562 1.00 62.38 254 LEU A C 1
ATOM 2054 O O . LEU A 1 254 ? 7.297 -11.548 1.741 1.00 62.38 254 LEU A O 1
ATOM 2058 N N . ASN A 1 255 ? 9.072 -11.679 0.388 1.00 59.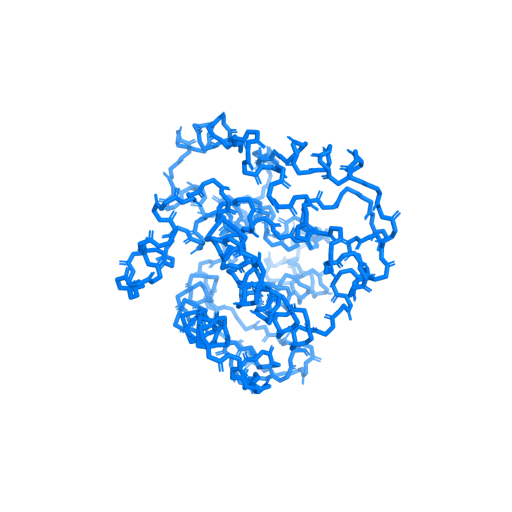62 255 ASN A N 1
ATOM 2059 C CA . ASN A 1 255 ? 8.325 -11.231 -0.780 1.00 59.62 255 ASN A CA 1
ATOM 2060 C C . ASN A 1 255 ? 7.500 -12.372 -1.431 1.00 59.62 255 ASN A C 1
ATOM 2062 O O . ASN A 1 255 ? 7.560 -13.540 -1.024 1.00 59.62 255 ASN A O 1
ATOM 2066 N N . GLY A 1 256 ? 6.772 -12.075 -2.512 1.00 49.94 256 GLY A N 1
ATOM 2067 C CA . GLY A 1 256 ? 6.152 -13.028 -3.461 1.00 49.94 256 GLY A CA 1
ATOM 2068 C C . GLY A 1 256 ? 6.958 -14.212 -3.934 1.00 49.94 256 GLY A C 1
ATOM 2069 O O . GLY A 1 256 ? 6.414 -15.174 -4.462 1.00 49.94 256 GLY A O 1
ATOM 2070 N N . ASN A 1 257 ? 8.249 -14.229 -3.657 1.00 46.31 257 ASN A N 1
ATOM 2071 C CA . ASN A 1 257 ? 9.135 -15.302 -4.053 1.00 46.31 257 ASN A CA 1
ATOM 2072 C C . ASN A 1 257 ? 9.807 -15.997 -2.862 1.00 46.31 257 ASN A C 1
ATOM 2074 O O . ASN A 1 257 ? 10.607 -16.899 -3.081 1.00 46.31 257 ASN A O 1
ATOM 2078 N N . GLY A 1 258 ? 9.471 -15.623 -1.621 1.00 53.31 258 GLY A N 1
ATOM 2079 C CA . GLY A 1 258 ? 10.085 -16.216 -0.433 1.00 53.31 258 GLY A CA 1
ATOM 2080 C C . GLY A 1 258 ? 11.460 -15.627 -0.099 1.00 53.31 258 GLY A C 1
ATOM 2081 O O . GLY A 1 258 ? 12.250 -16.292 0.567 1.00 53.31 258 GLY A O 1
ATOM 2082 N N . ASP A 1 259 ? 11.777 -14.418 -0.579 1.00 53.84 259 ASP A N 1
ATOM 2083 C CA . ASP A 1 259 ? 13.053 -13.735 -0.315 1.00 53.84 259 ASP A CA 1
ATOM 2084 C C . ASP A 1 259 ? 12.897 -12.708 0.811 1.00 53.84 259 ASP A C 1
ATOM 2086 O O . ASP A 1 259 ? 11.898 -11.991 0.808 1.00 53.84 259 ASP A O 1
ATOM 2090 N N . LYS A 1 260 ? 13.891 -12.575 1.708 1.00 57.84 260 LYS A N 1
ATOM 2091 C CA . LYS A 1 260 ? 13.908 -11.490 2.704 1.00 57.84 260 LYS A CA 1
ATOM 2092 C C . LYS A 1 260 ? 13.915 -10.119 2.001 1.00 57.84 260 LYS A C 1
ATOM 2094 O O . LYS A 1 260 ? 14.823 -9.863 1.209 1.00 57.84 260 LYS A O 1
ATOM 2099 N N . VAL A 1 261 ? 12.894 -9.303 2.270 1.00 57.91 261 VAL A N 1
ATOM 2100 C CA . VAL A 1 261 ? 12.689 -7.917 1.810 1.00 57.91 261 VAL A CA 1
ATOM 2101 C C . VAL A 1 261 ? 13.712 -6.989 2.451 1.00 57.91 261 VAL A C 1
ATOM 2103 O O . VAL A 1 261 ? 13.961 -7.146 3.668 1.00 57.91 261 VAL A O 1
#

Sequence (261 aa):
MPRSFAHYYFSKKLTEDMSYALSAIIKLYPDAYLLGSMGTDLFKEKEHKLRFLSTDPVQLFGVSARHIFTNGSKCQLSYMLGFLSHYALDRIANPFTAYFAANGVAGYFGGKLETVSAEDIEIGIDRHIVRDYLGPDKAPEIMHNFKTRKPVLEEITNLYMDVLNDLADIYMNSHKTYGLLEGCKITFPEAEALGRLDFMNRENRTWYDRTKRKKTLSMDEILANEQEKAYALMEEFMAMARSNKTPNEDLFHLNGNGDKV

Secondary structure (DSSP, 8-state):
---HHHHHHHHHHHHHH--HHHHHHHHHSHHHHHHHHTGGGG--SHHHHHHHHHS-HHHHHHHHHHHHHHT--HHHHHHHHHHHHHHHHHHHHHHHHHHHHHH-HHHHTTT-S-PPPHHHHHHHHHHHHIIIII-TTHHHHHHHH----HHHHHHHHHHIIIIIHHHTT----HHHHHHHHHT--------GGGHHHHHHHHS--EEE-TT--EEE--HHHHHHHHHHHHHHHHHHHHHHHHH-PPP-HHHHHB-TTS-B-

Foldseek 3Di:
DQALQLLQLLLVVLLPPADPVLVVLCVVAVLLLSLLSRALVLDPDPLLSVLLVPFQQLQQLLVLLVCLQPPADSLSLSNPLSVLSNLLLCVPLVQVLVFCQVVDPCVVVVNPDDRDHSVLLSLLSSVLSQVPPVDVVCLVVCQVPSAHDPVSLQRVLVSCVVGVCVSSVHDDDSVRSSCSSRVDTGDHSPDPPRVVSNVQQPAQDWTAGPVRDTGRDHVVRSSVLSSVLSSVVSVQSVCCNHPVDRGPSQSRLQHSVSHGD

pLDDT: mean 85.87, std 11.8, range [46.31, 98.5]